Protein AF-A0CTB8-F1 (afdb_monomer)

Mean predicted aligned error: 6.46 Å

Sequence (266 aa):
MDNLFFNVVFAVEIKPKTFLPILSNKQENKDLCDPKNQRFFMIQLLKAQKKLQKSGKDIYQSTKVEIDSLISKYDPRKFYNGKVENLFDAIIDLAEIPENNFRLFNKQQKQVQSIEEFNIEEIASIISETLLLEDLIQQLKGFFHMLQQMNLTVEETQEAYEKLRQRNLTNKQLQEVVEGKCQDPEIQKLAFKLLTFSSFQALSDLSIIASFRREGSGKFVEVGNQKLFYQYSIVDCDLKPLNKIGDYLSTIDELIKLRNYYDSLK

Nearest PDB structures (foldseek):
  6fjk-assembly1_A  TM=7.026E-01  e=2.898E-11  Arabidopsis thaliana
  6fjk-assemb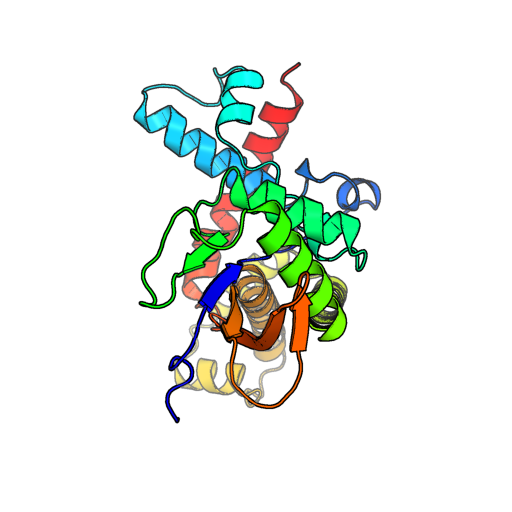ly2_B  TM=7.144E-01  e=9.198E-11  Arabidopsis thaliana
  6gfh-assembly1_A  TM=6.793E-01  e=2.596E-11  Arabidopsis thaliana
  4axc-assembly1_A  TM=6.717E-01  e=5.607E-11  Arabidopsis thaliana
  3uds-assembly3_B  TM=7.128E-01  e=1.093E-09  Arabidopsis thaliana

Radius of gyration: 20.87 Å; Cα contacts (8 Å, |Δi|>4): 359; chains: 1; bounding box: 50×45×58 Å

Organism: Paramecium tetraurelia (NCBI:txid5888)

Foldseek 3Di:
DDDPQPFFQKKKKAQLFDLAFAQAPDDDPVLSPDLLRHPQNLVQLVQLQVVQVVVVHGLLPDALVSSVVRGQPARSCLCLVLDLVSQLVNQVSCLVPVPPRMFMAGSVRDTDNDRPVDDSSLVSNQCSVVVSVVCVSVVLVVLSVVLVVVSQHLVLLVVLLVVLVVVVDDPVLVVCLVVVNRPDPSNVVSSVSLQSVQQSVLSRGKMKMKTWGQDDDDDWDDDPPGIIDMDIDIDSSDGDDSVCSVVVSVCVVVSVVSSVSSVVRD

InterPro domains:
  IPR009286 Inositol-pentakisphosphate 2-kinase [PF06090] (9-249)
  IPR009286 Inositol-pentakisphosphate 2-kinase [PTHR14456] (9-260)

Structure (mmCIF, N/CA/C/O backbone):
data_AF-A0CTB8-F1
#
_entry.id   AF-A0CTB8-F1
#
loop_
_atom_site.group_PDB
_atom_site.id
_atom_site.type_symbol
_atom_site.label_atom_id
_atom_site.label_alt_id
_atom_site.label_comp_id
_atom_site.label_asym_id
_atom_site.label_entity_id
_atom_site.label_seq_id
_atom_site.pdbx_PDB_ins_code
_atom_site.Cartn_x
_atom_site.Cartn_y
_atom_site.Cartn_z
_atom_site.occupancy
_atom_site.B_iso_or_equiv
_atom_site.auth_seq_id
_atom_site.auth_comp_id
_atom_site.auth_asym_id
_atom_site.auth_atom_id
_atom_site.pdbx_PDB_model_num
ATOM 1 N N . MET A 1 1 ? -27.253 -7.798 -8.086 1.00 38.84 1 MET A N 1
ATOM 2 C CA . MET A 1 1 ? -26.246 -7.272 -7.140 1.00 38.84 1 MET A CA 1
ATOM 3 C C . MET A 1 1 ? -27.022 -6.548 -6.065 1.00 38.84 1 MET A C 1
ATOM 5 O O . MET A 1 1 ? -27.306 -5.366 -6.202 1.00 38.84 1 MET A O 1
ATOM 9 N N . ASP A 1 2 ? -27.486 -7.309 -5.082 1.00 37.16 2 ASP A N 1
ATOM 10 C CA . ASP A 1 2 ? -28.400 -6.816 -4.062 1.00 37.16 2 ASP A CA 1
ATOM 11 C C . ASP A 1 2 ? -27.628 -5.999 -3.027 1.00 37.16 2 ASP A C 1
ATOM 13 O O . ASP A 1 2 ? -26.698 -6.500 -2.402 1.00 37.16 2 ASP A O 1
ATOM 17 N N . ASN A 1 3 ? -27.991 -4.720 -2.919 1.00 43.03 3 ASN A N 1
ATOM 18 C CA . ASN A 1 3 ? -27.948 -3.874 -1.726 1.00 43.03 3 ASN A CA 1
ATOM 19 C C . ASN A 1 3 ? -27.006 -4.327 -0.588 1.00 43.03 3 ASN A C 1
ATOM 21 O O . ASN A 1 3 ? -27.441 -4.609 0.526 1.00 43.03 3 ASN A O 1
ATOM 25 N N . LEU A 1 4 ? -25.695 -4.284 -0.845 1.00 49.38 4 LEU A N 1
ATOM 26 C CA . LEU A 1 4 ? -24.601 -4.534 0.111 1.00 49.38 4 LEU A CA 1
ATOM 27 C C . LEU A 1 4 ? -24.594 -3.598 1.340 1.00 49.38 4 LEU A C 1
ATOM 29 O O . LEU A 1 4 ? -23.739 -3.735 2.210 1.00 49.38 4 LEU A O 1
ATOM 33 N N . PHE A 1 5 ? -25.520 -2.637 1.408 1.00 52.09 5 PHE A N 1
ATOM 34 C CA . PHE A 1 5 ? -25.396 -1.446 2.246 1.00 52.09 5 PHE A CA 1
ATOM 35 C C . PHE A 1 5 ? -26.610 -1.113 3.119 1.00 52.09 5 PHE A C 1
ATOM 37 O O . PHE A 1 5 ? -26.579 -0.113 3.835 1.00 52.09 5 PHE A O 1
ATOM 44 N N . PHE A 1 6 ? -27.663 -1.933 3.120 1.00 52.25 6 PHE A N 1
ATOM 45 C CA . PHE A 1 6 ? -28.694 -1.801 4.153 1.00 52.25 6 PHE A CA 1
ATOM 46 C C . PHE A 1 6 ? -28.120 -2.306 5.489 1.00 52.25 6 PHE A C 1
ATOM 48 O O . PHE A 1 6 ? -27.523 -3.378 5.547 1.00 52.25 6 PHE A O 1
ATOM 55 N N . ASN A 1 7 ? -28.280 -1.515 6.554 1.00 71.56 7 ASN A N 1
ATOM 56 C CA . ASN A 1 7 ? -27.861 -1.813 7.936 1.00 71.56 7 ASN A CA 1
ATOM 57 C C . ASN A 1 7 ? -26.345 -1.799 8.234 1.00 71.56 7 ASN A C 1
ATOM 59 O O . ASN A 1 7 ? -25.916 -2.348 9.253 1.00 71.56 7 ASN A O 1
ATOM 63 N N . VAL A 1 8 ? -25.529 -1.136 7.406 1.00 80.25 8 VAL A N 1
ATOM 64 C CA . VAL A 1 8 ? -24.111 -0.881 7.726 1.00 80.25 8 VAL A CA 1
ATOM 65 C C . VAL A 1 8 ? -24.007 0.081 8.910 1.00 80.25 8 VAL A C 1
ATOM 67 O O . VAL A 1 8 ? -24.625 1.142 8.917 1.00 80.25 8 VAL A O 1
ATOM 70 N N . VAL A 1 9 ? -23.210 -0.293 9.906 1.00 89.75 9 VAL A N 1
ATOM 71 C CA . VAL A 1 9 ? -22.842 0.558 11.044 1.00 89.75 9 VAL A CA 1
ATOM 72 C C . VAL A 1 9 ? -21.731 1.504 10.614 1.00 89.75 9 VAL A C 1
ATOM 74 O O . VAL A 1 9 ? -21.874 2.726 10.679 1.00 89.75 9 VAL A O 1
ATOM 77 N N . PHE A 1 10 ? -20.656 0.920 10.089 1.00 94.50 10 PHE A N 1
ATOM 78 C CA . PHE A 1 10 ? -19.560 1.632 9.460 1.00 94.50 10 PHE A CA 1
ATOM 79 C C . PHE A 1 10 ? -18.887 0.755 8.403 1.00 94.50 10 PHE A C 1
ATOM 81 O O . PHE A 1 10 ? -18.997 -0.474 8.412 1.00 94.50 10 PHE A O 1
ATOM 88 N N . ALA A 1 11 ? -18.173 1.403 7.495 1.00 96.19 11 ALA A N 1
ATOM 89 C CA . ALA A 1 11 ? -17.268 0.745 6.570 1.00 96.19 11 ALA A CA 1
ATOM 90 C C . ALA A 1 11 ? -15.924 1.472 6.551 1.00 96.19 11 ALA A C 1
ATOM 92 O O . ALA A 1 11 ? -15.857 2.673 6.816 1.00 96.19 11 ALA A O 1
ATOM 93 N N . VAL A 1 12 ? -14.863 0.749 6.214 1.00 97.00 12 VAL A N 1
ATOM 94 C CA . VAL A 1 12 ? -13.533 1.317 6.000 1.00 97.00 12 VAL A CA 1
ATOM 95 C C . VAL A 1 12 ? -13.010 0.955 4.624 1.00 97.00 12 VAL A C 1
ATOM 97 O O . VAL A 1 12 ? -13.243 -0.146 4.132 1.00 97.00 12 VAL A O 1
ATOM 100 N N . GLU A 1 13 ? -12.283 1.882 4.014 1.00 97.69 13 GLU A N 1
ATOM 101 C CA . GLU A 1 13 ? -11.438 1.626 2.851 1.00 97.69 13 GLU A CA 1
ATOM 102 C C . GLU A 1 13 ? -9.979 1.776 3.282 1.00 97.69 13 GLU A C 1
ATOM 104 O O . GLU A 1 13 ? -9.590 2.821 3.808 1.00 97.69 13 GLU A O 1
ATOM 109 N N . ILE A 1 14 ? -9.177 0.742 3.042 1.00 97.69 14 ILE A N 1
ATOM 110 C CA . ILE A 1 14 ? -7.754 0.695 3.374 1.00 97.69 14 ILE A CA 1
ATOM 111 C C . ILE A 1 14 ? -6.963 0.457 2.092 1.00 97.69 14 ILE A C 1
ATOM 113 O O . ILE A 1 14 ? -7.202 -0.528 1.397 1.00 97.69 14 ILE A O 1
ATOM 117 N N . LYS A 1 15 ? -5.977 1.306 1.792 1.00 96.94 15 LYS A N 1
ATOM 118 C CA . LYS A 1 15 ? -4.967 1.034 0.758 1.00 96.94 15 LYS A CA 1
ATOM 119 C C . LYS A 1 15 ? -3.688 0.567 1.448 1.00 96.94 15 LYS A C 1
ATOM 121 O O . LYS A 1 15 ? -2.933 1.414 1.921 1.00 96.94 15 LYS A O 1
ATOM 126 N N . PRO A 1 16 ? -3.415 -0.747 1.498 1.00 95.31 16 PRO A N 1
ATOM 127 C CA . PRO A 1 16 ? -2.325 -1.293 2.309 1.00 95.31 16 PRO A CA 1
ATOM 128 C C . PRO A 1 16 ? -0.933 -1.044 1.711 1.00 95.31 16 PRO A C 1
ATOM 130 O O . PRO A 1 16 ? 0.083 -1.180 2.386 1.00 95.31 16 PRO A O 1
ATOM 133 N N . LYS A 1 17 ? -0.872 -0.661 0.429 1.00 94.62 17 LYS A N 1
ATOM 134 C CA . LYS A 1 17 ? 0.371 -0.402 -0.311 1.00 94.62 17 LYS A CA 1
ATOM 135 C C . LYS A 1 17 ? 1.310 -1.613 -0.320 1.00 94.62 17 LYS A C 1
ATOM 137 O O . LYS A 1 17 ? 0.960 -2.709 0.111 1.00 94.62 17 LYS A O 1
ATOM 142 N N . THR A 1 18 ? 2.474 -1.449 -0.939 1.00 90.69 18 THR A N 1
ATOM 143 C CA . THR A 1 18 ? 3.492 -2.501 -1.024 1.00 90.69 18 THR A CA 1
ATOM 144 C C . THR A 1 18 ? 4.513 -2.340 0.093 1.00 90.69 18 THR A C 1
ATOM 146 O O . THR A 1 18 ? 4.944 -1.224 0.383 1.00 90.69 18 THR A O 1
ATOM 149 N N . PHE A 1 19 ? 4.911 -3.461 0.691 1.00 87.94 19 PHE A N 1
ATOM 150 C CA . PHE A 1 19 ? 6.026 -3.540 1.637 1.00 87.94 19 PHE A CA 1
ATOM 151 C C . PHE A 1 19 ? 7.368 -3.804 0.945 1.00 87.94 19 PHE A C 1
ATOM 153 O O . PHE A 1 19 ? 8.408 -3.821 1.602 1.00 87.94 19 PHE A O 1
ATOM 160 N N . LEU A 1 20 ? 7.349 -4.052 -0.368 1.00 84.12 20 LEU A N 1
ATOM 161 C CA . LEU A 1 20 ? 8.557 -4.312 -1.134 1.00 84.12 20 LEU A CA 1
ATOM 162 C C . LEU A 1 20 ? 9.301 -2.997 -1.418 1.00 84.12 20 LEU A C 1
ATOM 164 O O . LEU A 1 20 ? 8.663 -1.946 -1.584 1.00 84.12 20 LEU A O 1
ATOM 168 N N . PRO A 1 21 ? 10.644 -3.025 -1.478 1.00 77.94 21 PRO A N 1
ATOM 169 C CA . PRO A 1 21 ? 11.410 -1.833 -1.806 1.00 77.94 21 PRO A CA 1
ATOM 170 C C . PRO A 1 21 ? 11.156 -1.424 -3.258 1.00 77.94 21 PRO A C 1
ATOM 172 O O . PRO A 1 21 ? 10.529 -2.149 -4.039 1.00 77.94 21 PRO A O 1
ATOM 175 N N . ILE A 1 22 ? 11.669 -0.256 -3.646 1.00 72.69 22 ILE A N 1
ATOM 176 C CA . ILE A 1 22 ? 11.740 0.087 -5.068 1.00 72.69 22 ILE A CA 1
ATOM 177 C C . ILE A 1 22 ? 12.502 -1.029 -5.795 1.00 72.69 22 ILE A C 1
ATOM 179 O O . ILE A 1 22 ? 13.520 -1.513 -5.303 1.00 72.69 22 ILE A O 1
ATOM 183 N N . LEU A 1 23 ? 11.990 -1.434 -6.958 1.00 64.62 23 LEU A N 1
ATOM 184 C CA . LEU A 1 23 ? 12.561 -2.451 -7.843 1.00 64.62 23 LEU A CA 1
ATOM 185 C C . LEU A 1 23 ? 13.901 -1.977 -8.466 1.00 64.62 23 LEU A C 1
ATOM 187 O O . LEU A 1 23 ? 14.060 -2.003 -9.676 1.00 64.62 23 LEU A O 1
ATOM 191 N N . SER A 1 24 ? 14.856 -1.465 -7.690 1.00 54.78 24 SER A N 1
ATOM 192 C CA . SER A 1 24 ? 16.168 -1.032 -8.183 1.00 54.78 24 SER A CA 1
ATOM 193 C C . SER A 1 24 ? 17.180 -2.179 -8.173 1.00 54.78 24 SER A C 1
ATOM 195 O O . SER A 1 24 ? 17.077 -3.110 -7.371 1.00 54.78 24 SER A O 1
ATOM 197 N N . ASN A 1 25 ? 18.164 -2.094 -9.071 1.00 48.53 25 ASN A N 1
ATOM 198 C CA . ASN A 1 25 ? 19.208 -3.094 -9.282 1.00 48.53 25 ASN A CA 1
ATOM 199 C C . ASN A 1 25 ? 19.845 -3.648 -7.990 1.00 48.53 25 ASN A C 1
ATOM 201 O O . ASN A 1 25 ? 20.329 -2.892 -7.153 1.00 48.53 25 ASN A O 1
ATOM 205 N N . LYS A 1 26 ? 19.897 -4.989 -7.907 1.00 51.72 26 LYS A N 1
ATOM 206 C CA . LYS A 1 26 ? 20.611 -5.817 -6.912 1.00 51.72 26 LYS A CA 1
ATOM 207 C C . LYS A 1 26 ? 20.436 -5.354 -5.458 1.00 51.72 26 LYS A C 1
ATOM 209 O O . LYS A 1 26 ? 21.345 -4.790 -4.862 1.00 51.72 26 LYS A O 1
ATOM 214 N N . GLN A 1 27 ? 19.281 -5.667 -4.879 1.00 53.00 27 GLN A N 1
ATOM 215 C CA . GLN A 1 27 ? 19.027 -5.471 -3.451 1.00 53.00 27 GLN A CA 1
ATOM 216 C C . GLN A 1 27 ? 19.926 -6.378 -2.600 1.00 53.00 27 GLN A C 1
ATOM 218 O O . GLN A 1 27 ? 19.892 -7.604 -2.723 1.00 53.00 27 GLN A O 1
ATOM 223 N N . GLU A 1 28 ? 20.701 -5.775 -1.703 1.00 50.56 28 GLU A N 1
ATOM 224 C CA . GLU A 1 28 ? 21.313 -6.493 -0.590 1.00 50.56 28 GLU A CA 1
ATOM 225 C C . GLU A 1 28 ? 20.251 -6.744 0.494 1.00 50.56 28 GLU A C 1
ATOM 227 O O . GLU A 1 28 ? 19.367 -5.919 0.722 1.00 50.56 28 GLU A O 1
ATOM 232 N N . ASN A 1 29 ? 20.342 -7.863 1.222 1.00 51.03 29 ASN A N 1
ATOM 233 C CA . ASN A 1 29 ? 19.376 -8.230 2.274 1.00 51.03 29 ASN A CA 1
ATOM 234 C C . ASN A 1 29 ? 19.165 -7.144 3.351 1.00 51.03 29 ASN A C 1
ATOM 236 O O . ASN A 1 29 ? 18.136 -7.144 4.024 1.00 51.03 29 ASN A O 1
ATOM 240 N N . LYS A 1 30 ? 20.120 -6.219 3.526 1.00 55.62 30 LYS A N 1
ATOM 241 C CA . LYS A 1 30 ? 19.991 -5.089 4.456 1.00 55.62 30 LYS A CA 1
ATOM 242 C C . LYS A 1 30 ? 18.919 -4.085 4.028 1.00 55.62 30 LYS A C 1
ATOM 244 O O . LYS A 1 30 ? 18.261 -3.524 4.900 1.00 55.62 30 LYS A O 1
ATOM 249 N N . ASP A 1 31 ? 18.690 -3.910 2.728 1.00 59.44 31 ASP A N 1
ATOM 250 C CA . ASP A 1 31 ? 17.756 -2.899 2.226 1.00 59.44 31 ASP A CA 1
ATOM 251 C C . ASP A 1 31 ? 16.287 -3.269 2.462 1.00 59.44 31 ASP A C 1
ATOM 253 O O . ASP A 1 31 ? 15.440 -2.384 2.564 1.00 59.44 31 ASP A O 1
ATOM 257 N N . LEU A 1 32 ? 15.983 -4.563 2.619 1.00 62.50 32 LEU A N 1
ATOM 258 C CA . LEU A 1 32 ? 14.629 -5.081 2.859 1.00 62.50 32 LEU A CA 1
ATOM 259 C C . LEU A 1 32 ? 14.097 -4.756 4.267 1.00 62.50 32 LEU A C 1
ATOM 261 O O . LEU A 1 32 ? 12.884 -4.708 4.488 1.00 62.50 32 LEU A O 1
ATOM 265 N N . CYS A 1 33 ? 14.996 -4.544 5.230 1.00 69.12 33 CYS A N 1
ATOM 266 C CA . CYS A 1 33 ? 14.650 -4.401 6.643 1.00 69.12 33 CYS A CA 1
ATOM 267 C C . CYS A 1 33 ? 14.516 -2.945 7.109 1.00 69.12 33 CYS A C 1
ATOM 269 O O . CYS A 1 33 ? 14.079 -2.722 8.240 1.00 69.12 33 CYS A O 1
ATOM 271 N N . ASP A 1 34 ? 14.815 -1.954 6.268 1.00 81.56 34 ASP A N 1
ATOM 272 C CA . ASP A 1 34 ? 14.636 -0.538 6.605 1.00 81.56 34 ASP A CA 1
ATOM 273 C C . ASP A 1 34 ? 13.322 -0.001 6.000 1.00 81.56 34 ASP A C 1
ATOM 275 O O . ASP A 1 34 ? 13.150 -0.051 4.777 1.00 81.56 34 ASP A O 1
ATOM 279 N N . PRO A 1 35 ? 12.371 0.518 6.807 1.00 83.69 35 PRO A N 1
ATOM 280 C CA . PRO A 1 35 ? 11.138 1.089 6.267 1.00 83.69 35 PRO A CA 1
ATOM 281 C C . PRO A 1 35 ? 11.381 2.273 5.324 1.00 83.69 35 PRO A C 1
ATOM 283 O O . PRO A 1 35 ? 10.569 2.512 4.431 1.00 83.69 35 PRO A O 1
ATOM 286 N N . LYS A 1 36 ? 12.512 2.974 5.445 1.00 86.25 36 LYS A N 1
ATOM 287 C CA . LYS A 1 36 ? 12.848 4.112 4.583 1.00 86.25 36 LYS A CA 1
ATOM 288 C C . LYS A 1 36 ? 13.200 3.721 3.153 1.00 86.25 36 LYS A C 1
ATOM 290 O O . LYS A 1 36 ? 13.088 4.542 2.245 1.00 86.25 36 LYS A O 1
ATOM 295 N N . ASN A 1 37 ? 13.589 2.466 2.942 1.00 83.81 37 ASN A N 1
ATOM 296 C CA . ASN A 1 37 ? 13.833 1.909 1.613 1.00 83.81 37 ASN A CA 1
ATOM 297 C C . ASN A 1 37 ? 12.548 1.451 0.918 1.00 83.81 37 ASN A C 1
ATOM 299 O O . ASN A 1 37 ? 12.564 1.081 -0.260 1.00 83.81 37 ASN A O 1
ATOM 303 N N . GLN A 1 38 ? 11.415 1.475 1.620 1.00 87.31 38 GLN A N 1
ATOM 304 C CA . GLN A 1 38 ? 10.145 1.159 1.000 1.00 87.31 38 GLN A CA 1
ATOM 305 C C . GLN A 1 38 ? 9.674 2.288 0.109 1.00 87.31 38 GLN A C 1
ATOM 307 O O . GLN A 1 38 ? 9.722 3.474 0.445 1.00 87.31 38 GLN A O 1
ATOM 312 N N . ARG A 1 39 ? 9.058 1.882 -0.997 1.00 87.75 39 ARG A N 1
ATOM 313 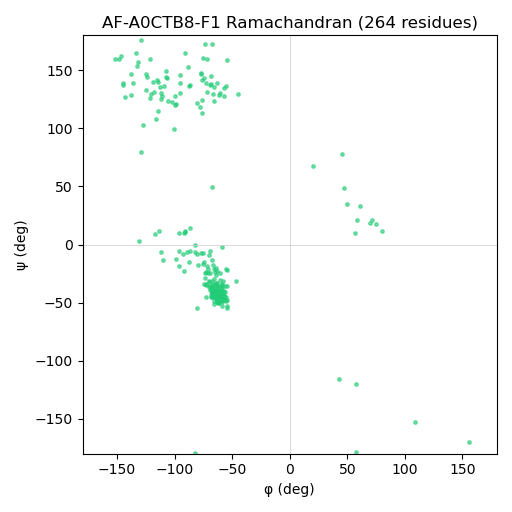C CA . ARG A 1 39 ? 8.431 2.813 -1.923 1.00 87.75 39 ARG A CA 1
ATOM 314 C C . ARG A 1 39 ? 7.384 3.697 -1.244 1.00 87.75 39 ARG A C 1
ATOM 316 O O . ARG A 1 39 ? 7.269 4.863 -1.610 1.00 87.75 39 ARG A O 1
ATOM 323 N N . PHE A 1 40 ? 6.631 3.172 -0.272 1.00 92.19 40 PHE A N 1
ATOM 324 C CA . PHE A 1 40 ? 5.631 3.961 0.449 1.00 92.19 40 PHE A CA 1
ATOM 325 C C . PHE A 1 40 ? 6.257 5.176 1.141 1.00 92.19 40 PHE A C 1
ATOM 327 O O . PHE A 1 40 ? 5.829 6.300 0.882 1.00 92.19 40 PHE A O 1
ATOM 334 N N . PHE A 1 41 ? 7.301 4.960 1.945 1.00 92.94 41 PHE A N 1
ATOM 335 C CA . PHE A 1 41 ? 8.000 6.026 2.661 1.00 92.94 41 PHE A CA 1
ATOM 336 C C . PHE A 1 41 ? 8.578 7.073 1.704 1.00 92.94 41 PHE A C 1
ATOM 338 O O . PHE A 1 41 ? 8.361 8.271 1.866 1.00 92.94 41 PHE A O 1
ATOM 345 N N . MET A 1 42 ? 9.244 6.631 0.639 1.00 92.44 42 MET A N 1
ATOM 346 C CA . MET A 1 42 ? 9.839 7.554 -0.330 1.00 92.44 42 MET A CA 1
ATOM 347 C C . MET A 1 42 ? 8.763 8.397 -1.042 1.00 92.44 42 MET A C 1
ATOM 349 O O . MET A 1 42 ? 8.951 9.589 -1.282 1.00 92.44 42 MET A O 1
ATOM 353 N N . ILE A 1 43 ? 7.592 7.816 -1.330 1.00 92.31 43 ILE A N 1
ATOM 354 C CA . ILE A 1 43 ? 6.441 8.555 -1.874 1.00 92.31 43 ILE A CA 1
ATOM 355 C C . ILE A 1 43 ? 5.880 9.554 -0.852 1.00 92.31 43 ILE A C 1
ATOM 357 O O . ILE A 1 43 ? 5.424 10.628 -1.251 1.00 92.31 43 ILE A O 1
ATOM 361 N N . GLN A 1 44 ? 5.920 9.246 0.448 1.00 94.19 44 GLN A N 1
ATOM 362 C CA . GLN A 1 44 ? 5.557 10.205 1.494 1.00 94.19 44 GLN A CA 1
ATOM 363 C C . GLN A 1 44 ? 6.502 11.416 1.491 1.00 94.19 44 GLN A C 1
ATOM 365 O O . GLN A 1 44 ? 6.017 12.545 1.531 1.00 94.19 44 GLN A O 1
ATOM 370 N N . LEU A 1 45 ? 7.815 11.220 1.307 1.00 95.38 45 LEU A N 1
ATOM 371 C CA . LEU A 1 45 ? 8.762 12.334 1.137 1.00 95.38 45 LEU A CA 1
ATOM 372 C C . LEU A 1 45 ? 8.421 13.203 -0.082 1.00 95.38 45 LEU A C 1
ATOM 374 O O . LEU A 1 45 ? 8.395 14.428 0.017 1.00 95.38 45 LEU A O 1
ATOM 378 N N . LEU A 1 46 ? 8.077 12.587 -1.218 1.00 94.56 46 LEU A N 1
ATOM 379 C CA . LEU A 1 46 ? 7.648 13.322 -2.415 1.00 94.56 46 LEU A CA 1
ATOM 380 C C . LEU A 1 46 ? 6.355 14.123 -2.170 1.00 94.56 46 LEU A C 1
ATOM 382 O O . LEU A 1 46 ? 6.194 15.242 -2.663 1.00 94.56 46 LEU A O 1
ATOM 386 N N . LYS A 1 47 ? 5.409 13.577 -1.396 1.00 93.94 47 LYS A N 1
ATOM 387 C CA . LYS A 1 47 ? 4.198 14.303 -0.981 1.00 93.94 47 LYS A CA 1
ATOM 388 C C . LYS A 1 47 ? 4.529 15.456 -0.032 1.00 93.94 47 LYS A C 1
ATOM 390 O O . LYS A 1 47 ? 3.962 16.535 -0.200 1.00 93.94 47 LYS A O 1
ATOM 395 N N . ALA A 1 48 ? 5.443 15.259 0.916 1.00 94.62 48 ALA A N 1
ATOM 396 C CA . ALA A 1 48 ? 5.914 16.306 1.818 1.00 94.62 48 ALA A CA 1
ATOM 397 C C . ALA A 1 48 ? 6.592 17.447 1.046 1.00 94.62 48 ALA A C 1
ATOM 399 O O . ALA A 1 48 ? 6.238 18.603 1.261 1.00 94.62 48 ALA A O 1
ATOM 400 N N . GLN A 1 49 ? 7.450 17.138 0.064 1.00 96.00 49 GLN A N 1
ATOM 401 C CA . GLN A 1 49 ? 8.055 18.132 -0.835 1.00 96.00 49 GLN A CA 1
ATOM 402 C C . GLN A 1 49 ? 6.977 18.987 -1.515 1.00 96.00 49 GLN A C 1
ATOM 404 O O . GLN A 1 49 ? 7.038 20.213 -1.469 1.00 96.00 49 GLN A O 1
ATOM 409 N N . LYS A 1 50 ? 5.930 18.361 -2.068 1.00 94.25 50 LYS A N 1
ATOM 410 C CA . LYS A 1 50 ? 4.805 19.084 -2.688 1.00 94.25 50 LYS A CA 1
ATOM 411 C C . LYS A 1 50 ? 4.020 19.946 -1.693 1.00 94.25 50 LYS A C 1
ATOM 413 O O . LYS A 1 50 ? 3.534 21.009 -2.074 1.00 94.25 50 LYS A O 1
ATOM 418 N N . LYS A 1 51 ? 3.850 19.501 -0.441 1.00 94.19 51 LYS A N 1
ATOM 419 C CA . LYS A 1 51 ? 3.192 20.290 0.620 1.00 94.19 51 LYS A CA 1
ATOM 420 C C . LYS A 1 51 ? 4.046 21.513 0.992 1.00 94.19 51 LYS A C 1
ATOM 422 O O . LYS A 1 51 ? 3.516 22.618 1.022 1.00 94.19 51 LYS A O 1
ATOM 427 N N . LEU A 1 52 ? 5.356 21.336 1.169 1.00 94.75 52 LEU A N 1
ATOM 428 C CA . LEU A 1 52 ? 6.309 22.405 1.499 1.00 94.75 52 LEU A CA 1
ATOM 429 C C . LEU A 1 52 ? 6.439 23.446 0.378 1.00 94.75 52 LEU A C 1
ATOM 431 O O . LEU A 1 52 ? 6.415 24.649 0.646 1.00 94.75 52 LEU A O 1
ATOM 435 N N . GLN A 1 53 ? 6.472 23.004 -0.881 1.00 94.56 53 GLN A N 1
ATOM 436 C CA . GLN A 1 53 ? 6.517 23.900 -2.040 1.00 94.56 53 GLN A CA 1
ATOM 437 C C . GLN A 1 53 ? 5.302 24.832 -2.097 1.00 94.56 53 GLN A C 1
ATOM 439 O O . GLN A 1 53 ? 5.447 26.008 -2.423 1.00 94.56 53 GLN A O 1
ATOM 444 N N . LYS A 1 54 ? 4.107 24.353 -1.718 1.00 94.38 54 LYS A N 1
ATOM 445 C CA . LYS A 1 54 ? 2.902 25.202 -1.625 1.00 94.38 54 LYS A CA 1
ATOM 446 C C . LYS A 1 54 ? 3.025 26.294 -0.561 1.00 94.38 54 LYS A C 1
ATOM 448 O O . LYS A 1 54 ? 2.395 27.335 -0.701 1.00 94.38 54 LYS A O 1
ATOM 453 N N . SER A 1 55 ? 3.839 26.071 0.469 1.00 91.81 55 SER A N 1
ATOM 454 C CA . SER A 1 55 ? 4.204 27.076 1.475 1.00 91.81 55 SER A CA 1
ATOM 455 C C . SER A 1 55 ? 5.474 27.868 1.126 1.00 91.81 55 SER A C 1
ATOM 457 O O . SER A 1 55 ? 5.990 28.587 1.974 1.00 91.81 55 SER A O 1
ATOM 459 N N . GLY A 1 56 ? 5.997 27.746 -0.101 1.00 93.44 56 GLY A N 1
ATOM 460 C CA . GLY A 1 56 ? 7.192 28.467 -0.553 1.00 93.44 56 GLY A CA 1
ATOM 461 C C . GLY A 1 56 ? 8.514 27.932 0.004 1.00 93.44 56 GLY A C 1
ATOM 462 O O . GLY A 1 56 ? 9.514 28.644 -0.032 1.00 93.44 56 GLY A O 1
ATOM 463 N N . LYS A 1 57 ? 8.533 26.699 0.523 1.00 93.75 57 LYS A N 1
ATOM 464 C CA . LYS A 1 57 ? 9.709 26.079 1.141 1.00 93.75 57 LYS A CA 1
ATOM 465 C C . LYS A 1 57 ? 10.203 24.883 0.330 1.00 93.75 57 LYS A C 1
ATOM 467 O O . LYS A 1 57 ? 9.408 24.088 -0.168 1.00 93.75 57 LYS A O 1
ATOM 472 N N . ASP A 1 58 ? 11.521 24.749 0.219 1.00 94.00 58 ASP A N 1
ATOM 473 C CA . ASP A 1 58 ? 12.163 23.576 -0.375 1.00 94.00 58 ASP A CA 1
ATOM 474 C C . ASP A 1 58 ? 12.388 22.493 0.692 1.00 94.00 58 ASP A C 1
ATOM 476 O O . ASP A 1 58 ? 12.849 22.775 1.805 1.00 94.00 58 ASP A O 1
ATOM 480 N N . ILE A 1 59 ? 12.092 21.236 0.351 1.00 95.38 59 ILE A N 1
ATOM 481 C CA . ILE A 1 59 ? 12.366 20.100 1.231 1.00 95.38 59 ILE A CA 1
ATOM 482 C C . ILE A 1 59 ? 13.856 19.992 1.542 1.00 95.38 59 ILE A C 1
ATOM 484 O O . ILE A 1 59 ? 14.189 19.711 2.685 1.00 95.38 59 ILE A O 1
ATOM 488 N N . TYR A 1 60 ? 14.739 20.327 0.592 1.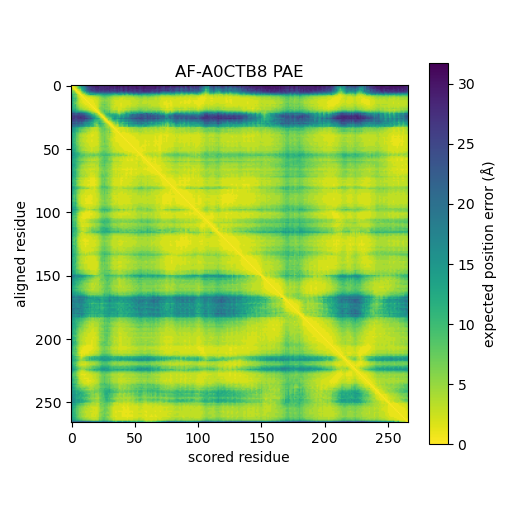00 95.75 60 TYR A N 1
ATOM 489 C CA . TYR A 1 60 ? 16.195 20.277 0.776 1.00 95.75 60 TYR A CA 1
ATOM 490 C C . TYR A 1 60 ? 16.742 21.332 1.754 1.00 95.75 60 TYR A C 1
ATOM 492 O O . TYR A 1 60 ? 17.922 21.316 2.107 1.00 95.75 60 TYR A O 1
ATOM 500 N N . GLN A 1 61 ? 15.881 22.234 2.221 1.00 94.38 61 GLN A N 1
ATOM 501 C CA . GLN A 1 61 ? 16.172 23.251 3.233 1.00 94.38 61 GLN A CA 1
ATOM 502 C C . GLN A 1 61 ? 15.324 23.058 4.501 1.00 94.38 61 GLN A C 1
ATOM 504 O O . GLN A 1 61 ? 15.282 23.934 5.366 1.00 94.38 61 GLN A O 1
ATOM 509 N N . SER A 1 62 ? 14.601 21.942 4.601 1.00 95.06 62 SER A N 1
ATOM 510 C CA . SER A 1 62 ? 13.694 21.653 5.708 1.00 95.06 62 SER A CA 1
ATOM 511 C C . SER A 1 62 ? 14.377 20.803 6.771 1.00 95.06 62 SER A C 1
ATOM 513 O O . SER A 1 62 ? 15.211 19.950 6.484 1.00 95.06 62 SER A O 1
ATOM 515 N N . THR A 1 63 ? 14.019 21.030 8.029 1.00 94.75 63 THR A N 1
ATOM 516 C CA . THR A 1 63 ? 14.487 20.187 9.130 1.00 94.75 63 THR A CA 1
ATOM 517 C C . THR A 1 63 ? 13.744 18.854 9.136 1.00 94.75 63 THR A C 1
ATOM 519 O O . THR A 1 63 ? 12.638 18.730 8.605 1.00 94.75 63 THR A O 1
ATOM 522 N N . LYS A 1 64 ? 14.326 17.852 9.797 1.00 94.75 64 LYS A N 1
ATOM 523 C CA . LYS A 1 64 ? 13.706 16.532 9.943 1.00 94.75 64 LYS A CA 1
ATOM 524 C C . LYS A 1 64 ? 12.339 16.601 10.618 1.00 94.75 64 LYS A C 1
ATOM 526 O O . LYS A 1 64 ? 11.390 16.021 10.116 1.00 94.75 64 LYS A O 1
ATOM 531 N N . VAL A 1 65 ? 12.227 17.404 11.678 1.00 94.50 65 VAL A N 1
ATOM 532 C CA . VAL A 1 65 ? 10.975 17.638 12.418 1.00 94.50 65 VAL A CA 1
ATOM 533 C C . VAL A 1 65 ? 9.873 18.182 11.505 1.00 94.50 65 VAL A C 1
ATOM 535 O O . VAL A 1 65 ? 8.726 17.748 11.586 1.00 94.50 65 VAL A O 1
ATOM 538 N N . GLU A 1 66 ? 10.213 19.107 10.607 1.00 93.94 66 GLU A N 1
ATOM 539 C CA . GLU A 1 66 ? 9.248 19.659 9.652 1.00 93.94 66 GLU A CA 1
ATOM 540 C C . GLU A 1 66 ? 8.776 18.604 8.651 1.00 93.94 66 GLU A C 1
ATOM 542 O O . GLU A 1 66 ? 7.584 18.530 8.364 1.00 93.94 66 GLU A O 1
ATOM 547 N N . ILE A 1 67 ? 9.681 17.760 8.152 1.00 94.69 67 ILE A N 1
ATOM 548 C CA . ILE A 1 67 ? 9.327 16.679 7.225 1.00 94.69 67 ILE A CA 1
ATOM 549 C C . ILE A 1 67 ? 8.487 15.611 7.934 1.00 94.69 67 ILE A C 1
ATOM 551 O O . ILE A 1 67 ? 7.451 15.210 7.403 1.00 94.69 67 ILE A O 1
ATOM 555 N N . ASP A 1 68 ? 8.889 15.200 9.137 1.00 93.31 68 ASP A N 1
ATOM 556 C CA . ASP A 1 68 ? 8.216 14.178 9.946 1.00 93.31 68 ASP A CA 1
ATOM 557 C C . ASP A 1 68 ? 6.764 14.560 10.253 1.00 93.31 68 ASP A C 1
ATOM 559 O O . ASP A 1 68 ? 5.884 13.704 10.247 1.00 93.31 68 ASP A O 1
ATOM 563 N N . SER A 1 69 ? 6.479 15.854 10.431 1.00 92.19 69 SER A N 1
ATOM 564 C CA . SER A 1 69 ? 5.111 16.350 10.637 1.00 92.19 69 SER A CA 1
ATOM 565 C C . SER A 1 69 ? 4.188 16.209 9.413 1.00 92.19 69 SER A C 1
ATOM 567 O O . SER A 1 69 ? 2.974 16.371 9.528 1.00 92.19 69 SER A O 1
ATOM 569 N N . LEU A 1 70 ? 4.744 15.930 8.227 1.00 92.44 70 LEU A N 1
ATOM 570 C CA . LEU A 1 70 ? 4.015 15.899 6.953 1.00 92.44 70 LEU A CA 1
ATOM 571 C C . LEU A 1 70 ? 3.848 14.500 6.354 1.00 92.44 70 LEU A C 1
ATOM 573 O O . LEU A 1 70 ? 3.063 14.356 5.402 1.00 92.44 70 LEU A O 1
ATOM 577 N N . ILE A 1 71 ? 4.590 13.513 6.861 1.00 93.12 71 ILE A N 1
ATOM 578 C CA . ILE A 1 71 ? 4.622 12.138 6.356 1.00 93.12 71 ILE A CA 1
ATOM 579 C C . ILE A 1 71 ? 3.882 11.190 7.297 1.00 93.12 71 ILE A C 1
ATOM 581 O O . ILE A 1 71 ? 3.941 11.328 8.513 1.00 93.12 71 ILE A O 1
ATOM 585 N N . SER A 1 72 ? 3.193 10.198 6.732 1.00 92.75 72 SER A N 1
ATOM 586 C CA . SER A 1 72 ? 2.573 9.136 7.531 1.00 92.75 72 SER A CA 1
ATOM 587 C C . SER A 1 72 ? 3.631 8.240 8.188 1.00 92.75 72 SER A C 1
ATOM 589 O O . SER A 1 72 ? 4.595 7.841 7.531 1.00 92.75 72 SER A O 1
ATOM 591 N N . LYS A 1 73 ? 3.409 7.872 9.459 1.00 92.06 73 LYS A N 1
ATOM 592 C CA . LYS A 1 73 ? 4.205 6.865 10.188 1.00 92.06 73 LYS A CA 1
ATOM 593 C C . LYS A 1 73 ? 3.888 5.426 9.765 1.00 92.06 73 LYS A C 1
ATOM 595 O O . LYS A 1 73 ? 4.583 4.503 10.186 1.00 92.06 73 LYS A O 1
ATOM 600 N N . TYR A 1 74 ? 2.856 5.241 8.938 1.00 95.38 74 TYR A N 1
ATOM 601 C CA . TYR A 1 74 ? 2.416 3.934 8.475 1.00 95.38 74 TYR A CA 1
ATOM 602 C C . TYR A 1 74 ? 3.546 3.175 7.779 1.00 95.38 74 TYR A C 1
ATOM 604 O O . TYR A 1 74 ? 4.167 3.661 6.833 1.00 95.38 74 TYR A O 1
ATOM 612 N N . ASP A 1 75 ? 3.761 1.944 8.231 1.00 93.25 75 ASP A N 1
ATOM 613 C CA . ASP A 1 75 ? 4.695 0.999 7.638 1.00 93.25 75 ASP A CA 1
ATOM 614 C C . ASP A 1 75 ? 3.920 -0.215 7.098 1.00 93.25 75 ASP A C 1
ATOM 616 O O . ASP A 1 75 ? 3.472 -1.055 7.889 1.00 93.25 75 ASP A O 1
ATOM 620 N N . PRO A 1 76 ? 3.794 -0.362 5.765 1.00 94.38 76 PRO A N 1
ATOM 621 C CA . PRO A 1 76 ? 3.181 -1.527 5.133 1.00 94.38 76 PRO A CA 1
ATOM 622 C C . PRO A 1 76 ? 3.669 -2.876 5.680 1.00 94.38 76 PRO A C 1
ATOM 624 O O . PRO A 1 76 ? 2.891 -3.823 5.759 1.00 94.38 76 PRO A O 1
ATOM 627 N N . ARG A 1 77 ? 4.924 -3.011 6.131 1.00 92.44 77 ARG A N 1
ATOM 628 C CA . ARG A 1 77 ? 5.411 -4.283 6.701 1.00 92.44 77 ARG A CA 1
ATOM 629 C C . ARG A 1 77 ? 4.672 -4.689 7.965 1.00 92.44 77 ARG A C 1
ATOM 631 O O . ARG A 1 77 ? 4.524 -5.889 8.185 1.00 92.44 77 ARG A O 1
ATOM 638 N N . LYS A 1 78 ? 4.230 -3.728 8.786 1.00 94.25 78 LYS A N 1
ATOM 639 C CA . LYS A 1 78 ? 3.407 -4.011 9.969 1.00 94.25 78 LYS A CA 1
ATOM 640 C C . LYS A 1 78 ? 2.075 -4.628 9.538 1.00 94.25 78 LYS A C 1
ATOM 642 O O . LYS A 1 78 ? 1.691 -5.671 10.061 1.00 94.25 78 LYS A O 1
ATOM 647 N N . PHE A 1 79 ? 1.460 -4.066 8.496 1.00 95.44 79 PHE A N 1
ATOM 648 C CA . PHE A 1 79 ? 0.207 -4.554 7.917 1.00 95.44 79 PHE A CA 1
ATOM 649 C C . PHE A 1 79 ? 0.318 -6.002 7.407 1.00 95.44 79 PHE A C 1
ATOM 651 O O . PHE A 1 79 ? -0.542 -6.829 7.693 1.00 95.44 79 PHE A O 1
ATOM 658 N N . TYR A 1 80 ? 1.411 -6.347 6.714 1.00 94.06 80 TYR A N 1
ATOM 659 C CA . TYR A 1 80 ? 1.646 -7.703 6.185 1.00 94.06 80 TYR A CA 1
ATOM 660 C C . TYR A 1 80 ? 2.407 -8.642 7.141 1.00 94.06 80 TYR A C 1
ATOM 662 O O . TYR A 1 80 ? 2.871 -9.716 6.735 1.00 94.06 80 TYR A O 1
ATOM 670 N N . ASN A 1 81 ? 2.584 -8.269 8.412 1.00 90.81 81 ASN A N 1
ATOM 671 C CA . ASN A 1 81 ? 3.360 -9.080 9.354 1.00 90.81 81 ASN A CA 1
ATOM 672 C C . ASN A 1 81 ? 2.612 -10.345 9.809 1.00 90.81 81 ASN A C 1
ATOM 674 O O . ASN A 1 81 ? 3.257 -11.326 10.168 1.00 90.81 81 ASN A O 1
ATOM 678 N N . GLY A 1 82 ? 1.276 -10.339 9.757 1.00 88.75 82 GLY A N 1
ATOM 679 C CA . GLY A 1 82 ? 0.439 -11.459 10.205 1.00 88.75 82 GLY A CA 1
ATOM 680 C C . GLY A 1 82 ? 0.222 -11.515 11.722 1.00 88.75 82 GLY A C 1
ATOM 681 O O . GLY A 1 82 ? -0.261 -12.523 12.226 1.00 88.75 82 GLY A O 1
ATOM 682 N N . LYS A 1 83 ? 0.581 -10.453 12.455 1.00 93.81 83 LYS A N 1
ATOM 683 C CA . LYS A 1 83 ? 0.317 -10.305 13.894 1.00 93.81 83 LYS A CA 1
ATOM 684 C C . LYS A 1 83 ? -0.753 -9.249 14.125 1.00 93.81 83 LYS A C 1
ATOM 686 O O . LYS A 1 83 ? -0.681 -8.185 13.510 1.00 93.81 83 LYS A O 1
ATOM 691 N N . VAL A 1 84 ? -1.695 -9.537 15.023 1.00 94.56 84 VAL A N 1
ATOM 692 C CA . VAL A 1 84 ? -2.820 -8.644 15.341 1.00 94.56 84 VAL A CA 1
ATOM 693 C C . VAL A 1 84 ? -2.308 -7.296 15.845 1.00 94.56 84 VAL A C 1
ATOM 695 O O . VAL A 1 84 ? -2.781 -6.273 15.366 1.00 94.56 84 VAL A O 1
ATOM 698 N N . GLU A 1 85 ? -1.301 -7.273 16.728 1.00 96.38 85 GLU A N 1
ATOM 699 C CA . GLU A 1 85 ? -0.791 -6.019 17.304 1.00 96.38 85 GLU A CA 1
ATOM 700 C C . GLU A 1 85 ? -0.135 -5.130 16.239 1.00 96.38 85 GLU A C 1
ATOM 702 O O . GLU A 1 85 ? -0.362 -3.926 16.187 1.00 96.38 85 GLU A O 1
ATOM 707 N N . ASN A 1 86 ? 0.623 -5.733 15.319 1.00 95.94 86 ASN A N 1
ATOM 708 C CA . ASN A 1 86 ? 1.247 -4.991 14.224 1.00 95.94 86 ASN A CA 1
ATOM 709 C C . ASN A 1 86 ? 0.207 -4.422 13.256 1.00 95.94 86 ASN A C 1
ATOM 711 O O . ASN A 1 86 ? 0.374 -3.314 12.751 1.00 95.94 86 ASN A O 1
ATOM 715 N N . LEU A 1 87 ? -0.847 -5.185 12.967 1.00 95.56 87 LEU A N 1
ATOM 716 C CA . LEU A 1 87 ? -1.926 -4.721 12.110 1.00 95.56 87 LEU A CA 1
ATOM 717 C C . LEU A 1 87 ? -2.708 -3.590 12.781 1.00 95.56 87 LEU A C 1
ATOM 719 O O . LEU A 1 87 ? -2.971 -2.585 12.127 1.00 95.56 87 LEU A O 1
ATOM 723 N N . PHE A 1 88 ? -2.977 -3.716 14.080 1.00 96.94 88 PHE A N 1
ATOM 724 C CA . PHE A 1 88 ? -3.589 -2.673 14.895 1.00 96.94 88 PHE A CA 1
ATOM 725 C C . PHE A 1 88 ? -2.791 -1.371 14.802 1.00 96.94 88 PHE A C 1
ATOM 727 O O . PHE A 1 88 ? -3.332 -0.360 14.356 1.00 96.94 88 PHE A O 1
ATOM 734 N N . ASP A 1 89 ? -1.488 -1.418 15.096 1.00 96.88 89 ASP A N 1
ATOM 735 C CA . ASP A 1 89 ? -0.599 -0.255 15.001 1.00 96.88 89 ASP A CA 1
ATOM 736 C C . ASP A 1 89 ? -0.604 0.350 13.592 1.00 96.88 89 ASP A C 1
ATOM 738 O O . ASP A 1 89 ? -0.633 1.566 13.428 1.00 96.88 89 ASP A O 1
ATOM 742 N N . ALA A 1 90 ? -0.622 -0.491 12.555 1.00 96.44 90 ALA A N 1
ATOM 743 C CA . ALA A 1 90 ? -0.717 -0.049 11.168 1.00 96.44 90 ALA A CA 1
ATOM 744 C C . ALA A 1 90 ? -2.023 0.710 10.871 1.00 96.44 90 ALA A C 1
ATOM 746 O O . ALA A 1 90 ? -1.988 1.704 10.145 1.00 96.44 90 ALA A O 1
ATOM 747 N N . ILE A 1 91 ? -3.166 0.2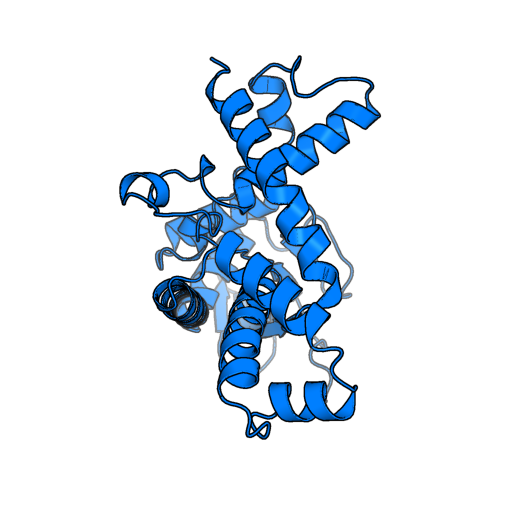60 11.399 1.00 96.56 91 ILE A N 1
ATOM 748 C CA . ILE A 1 91 ? -4.447 0.963 11.236 1.00 96.56 91 ILE A CA 1
ATOM 749 C C . ILE A 1 91 ? -4.445 2.289 12.005 1.00 96.56 91 ILE A C 1
ATOM 751 O O . ILE A 1 91 ? -4.932 3.287 11.474 1.00 96.56 91 ILE A O 1
ATOM 755 N N . ILE A 1 92 ? -3.854 2.334 13.201 1.00 96.81 92 ILE A N 1
ATOM 756 C CA . ILE A 1 92 ? -3.697 3.576 13.972 1.00 96.81 92 ILE A CA 1
ATOM 757 C C . ILE A 1 92 ? -2.809 4.580 13.223 1.00 96.81 92 ILE A C 1
ATOM 759 O O . ILE A 1 92 ? -3.218 5.724 13.020 1.00 96.81 92 ILE A O 1
ATOM 763 N N . ASP A 1 93 ? -1.644 4.144 12.733 1.00 95.38 93 ASP A N 1
ATOM 764 C CA . ASP A 1 93 ? -0.721 4.978 11.949 1.00 95.38 93 ASP A CA 1
ATOM 765 C C . ASP A 1 93 ? -1.401 5.531 10.677 1.00 95.38 93 ASP A C 1
ATOM 767 O O . ASP A 1 93 ? -1.184 6.678 10.268 1.00 95.38 93 ASP A O 1
ATOM 771 N N . LEU A 1 94 ? -2.243 4.709 10.039 1.00 95.12 94 LEU A N 1
ATOM 772 C CA . LEU A 1 94 ? -3.069 5.113 8.906 1.00 95.12 94 LEU A CA 1
ATOM 773 C C . LEU A 1 94 ? -4.134 6.135 9.305 1.00 95.12 94 LEU A C 1
ATOM 775 O O . LEU A 1 94 ? -4.381 7.061 8.546 1.00 95.12 94 LEU A O 1
ATOM 779 N N . ALA A 1 95 ? -4.770 6.001 10.462 1.00 93.38 95 ALA A N 1
ATOM 780 C CA . ALA A 1 95 ? -5.816 6.920 10.890 1.00 93.38 95 ALA A CA 1
ATOM 781 C C . ALA A 1 95 ? -5.284 8.297 11.329 1.00 93.38 95 ALA A C 1
ATOM 783 O O . ALA A 1 95 ? -5.989 9.291 11.152 1.00 93.38 95 ALA A O 1
ATOM 784 N N . GLU A 1 96 ? -4.051 8.379 11.849 1.00 91.38 96 GLU A N 1
ATOM 785 C CA . GLU A 1 96 ? -3.399 9.645 12.233 1.00 91.38 96 GLU A CA 1
ATOM 786 C C . GLU A 1 96 ? -3.176 10.551 11.008 1.00 91.38 96 GLU A C 1
ATOM 788 O O . GLU A 1 96 ? -3.489 11.743 11.027 1.00 91.38 96 GLU A O 1
ATOM 793 N N . ILE A 1 97 ? -2.668 9.975 9.911 1.00 88.75 97 ILE A N 1
ATOM 794 C CA . ILE A 1 97 ? -2.432 10.672 8.637 1.00 88.75 97 ILE A CA 1
ATOM 795 C C . ILE A 1 97 ? -3.073 9.847 7.502 1.00 88.75 97 ILE A C 1
ATOM 797 O O . ILE A 1 97 ? -2.374 9.130 6.777 1.00 88.75 97 ILE A O 1
ATOM 801 N N . PRO A 1 98 ? -4.407 9.953 7.317 1.00 87.31 98 PRO A N 1
ATOM 802 C CA . PRO A 1 98 ? -5.174 9.059 6.441 1.00 87.31 98 PRO A CA 1
ATOM 803 C C . PRO A 1 98 ? -4.881 9.245 4.961 1.00 87.31 98 PRO A C 1
ATOM 805 O O . PRO A 1 98 ? -4.858 8.273 4.201 1.00 87.31 98 PRO A O 1
ATOM 808 N N . GLU A 1 99 ? -4.640 10.487 4.537 1.00 88.06 99 GLU A N 1
ATOM 809 C CA . GLU A 1 99 ? -4.523 10.871 3.129 1.00 88.06 99 GLU A CA 1
ATOM 810 C C . GLU A 1 99 ? -5.605 10.186 2.266 1.00 88.06 99 GLU A C 1
ATOM 812 O O . GLU A 1 99 ? -6.796 10.434 2.431 1.00 88.06 99 GLU A O 1
ATOM 817 N N . ASN A 1 100 ? -5.199 9.318 1.338 1.00 90.94 100 ASN A N 1
ATOM 818 C CA . ASN A 1 100 ? -6.079 8.459 0.553 1.00 90.94 100 ASN A CA 1
ATOM 819 C C . ASN A 1 100 ? -5.890 6.965 0.865 1.00 90.94 100 ASN A C 1
ATOM 821 O O . ASN A 1 100 ? -6.363 6.139 0.088 1.00 90.94 100 ASN A O 1
ATOM 825 N N . ASN A 1 101 ? -5.169 6.630 1.938 1.00 95.12 101 ASN A N 1
ATOM 826 C CA . ASN A 1 101 ? -4.874 5.253 2.333 1.00 95.12 101 ASN A CA 1
ATOM 827 C C . ASN A 1 101 ? -5.837 4.718 3.395 1.00 95.12 101 ASN A C 1
ATOM 829 O O . ASN A 1 101 ? -5.932 3.505 3.542 1.00 95.12 101 ASN A O 1
ATOM 833 N N . PHE A 1 102 ? -6.550 5.595 4.100 1.00 96.75 102 PHE A N 1
ATOM 834 C CA . PHE A 1 102 ? -7.589 5.211 5.046 1.00 96.75 102 PHE A CA 1
ATOM 835 C C . PHE A 1 102 ? -8.797 6.129 4.907 1.00 96.75 102 PHE A C 1
ATOM 837 O O . PHE A 1 102 ? -8.667 7.355 4.908 1.00 96.75 102 PHE A O 1
ATOM 844 N N . ARG A 1 103 ? -9.983 5.544 4.762 1.00 96.81 103 ARG A N 1
ATOM 845 C CA . ARG A 1 103 ? -11.251 6.278 4.770 1.00 96.81 103 ARG A CA 1
ATOM 846 C C . ARG A 1 103 ? -12.260 5.538 5.619 1.00 96.81 103 ARG A C 1
ATOM 848 O O . ARG A 1 103 ? -12.376 4.322 5.522 1.00 96.81 103 ARG A O 1
ATOM 855 N N . LEU A 1 104 ? -13.016 6.301 6.392 1.00 96.12 104 LEU A N 1
ATOM 856 C CA . LEU A 1 104 ? -14.081 5.808 7.248 1.00 96.12 104 LEU A CA 1
ATOM 857 C C . LEU A 1 104 ? -15.418 6.301 6.704 1.00 96.12 104 LEU A C 1
ATOM 859 O O . LEU A 1 104 ? -15.546 7.467 6.332 1.00 96.12 104 LEU A O 1
ATOM 863 N N . PHE A 1 105 ? -16.405 5.416 6.652 1.00 95.06 105 PHE A N 1
ATOM 864 C CA . PHE A 1 105 ? -17.737 5.698 6.137 1.00 95.06 105 PHE A CA 1
ATOM 865 C C . PHE A 1 105 ? -18.782 5.353 7.192 1.00 95.06 105 PHE A C 1
ATOM 867 O O . PHE A 1 105 ? -18.739 4.277 7.785 1.00 95.06 105 PHE A O 1
ATOM 874 N N . ASN A 1 106 ? -19.732 6.260 7.418 1.00 92.19 106 ASN A N 1
ATOM 875 C CA . ASN A 1 106 ? -20.827 6.037 8.363 1.00 92.19 106 ASN A CA 1
ATOM 876 C C . ASN A 1 106 ? -21.971 5.208 7.748 1.00 92.19 106 ASN A C 1
ATOM 878 O O . ASN A 1 106 ? -21.946 4.862 6.568 1.00 92.19 106 ASN A O 1
ATOM 882 N N . LYS A 1 107 ? -23.034 4.964 8.524 1.00 88.75 107 LYS A N 1
ATOM 883 C CA . LYS A 1 107 ? -24.262 4.277 8.073 1.00 88.75 107 LYS A CA 1
ATOM 884 C C . LYS A 1 107 ? -24.962 4.884 6.849 1.00 88.75 107 LYS A C 1
ATOM 886 O O . LYS A 1 107 ? -25.737 4.206 6.187 1.00 88.75 107 LYS A O 1
ATOM 891 N N . GLN A 1 108 ? -24.715 6.161 6.547 1.00 88.06 108 GLN A N 1
ATOM 892 C CA . GLN A 1 108 ? -25.212 6.836 5.338 1.00 88.06 108 GLN A CA 1
ATOM 893 C C . GLN A 1 108 ? -24.212 6.759 4.175 1.00 88.06 108 GLN A C 1
ATOM 895 O O . GLN A 1 108 ? -24.376 7.470 3.186 1.00 88.06 108 GLN A O 1
ATOM 900 N N . GLN A 1 109 ? -23.153 5.957 4.314 1.00 86.25 109 GLN A N 1
ATOM 901 C CA . GLN A 1 109 ? -22.049 5.807 3.365 1.00 86.25 109 GLN A CA 1
ATOM 902 C C . GLN A 1 109 ? -21.303 7.111 3.063 1.00 86.25 109 GLN A C 1
ATOM 904 O O . GLN A 1 109 ? -20.639 7.242 2.036 1.00 86.25 109 GLN A O 1
ATOM 909 N N . LYS A 1 110 ? -21.399 8.100 3.953 1.00 90.81 110 LYS A N 1
ATOM 910 C CA . LYS A 1 110 ? -20.644 9.344 3.823 1.00 90.81 110 LYS A CA 1
ATOM 911 C C . LYS A 1 110 ? -19.283 9.158 4.459 1.00 90.81 110 LYS A C 1
ATOM 913 O O . LYS A 1 110 ? -19.197 8.601 5.554 1.00 90.81 110 LYS A O 1
ATOM 918 N N . GLN A 1 111 ? -18.248 9.659 3.790 1.00 92.88 111 GLN A N 1
ATOM 919 C CA . GLN A 1 111 ? -16.920 9.729 4.381 1.00 92.88 111 GLN A CA 1
ATOM 920 C C . GLN A 1 111 ? -16.968 10.635 5.620 1.00 92.88 111 GLN A C 1
ATOM 922 O O . GLN A 1 111 ? -17.473 11.757 5.557 1.00 92.88 111 GLN A O 1
ATOM 927 N N . VAL A 1 112 ? -16.454 10.135 6.738 1.00 92.62 112 VAL A N 1
ATOM 928 C CA . VAL A 1 112 ? -16.429 10.805 8.042 1.00 92.62 112 VAL A CA 1
ATOM 929 C C . VAL A 1 112 ? -15.043 10.685 8.673 1.00 92.62 112 VAL A C 1
ATOM 931 O O . VAL A 1 112 ? -14.220 9.885 8.235 1.00 92.62 112 VAL A O 1
ATOM 934 N N . GLN A 1 113 ? -14.779 11.499 9.696 1.00 88.31 113 GLN A N 1
ATOM 935 C CA . GLN A 1 113 ? -13.545 11.420 10.489 1.00 88.31 113 GLN A CA 1
ATOM 936 C C . GLN A 1 113 ? -13.689 10.515 11.719 1.00 88.31 113 GLN A C 1
ATOM 938 O O . GLN A 1 113 ? -12.695 10.005 12.218 1.00 88.31 113 GLN A O 1
ATOM 943 N N . SER A 1 114 ? -14.916 10.297 12.194 1.00 88.69 114 SER A N 1
ATOM 944 C CA . SER A 1 114 ? -15.215 9.462 13.356 1.00 88.69 114 SER A CA 1
ATOM 945 C C . SER A 1 114 ? -16.575 8.783 13.207 1.00 88.69 114 SER A C 1
ATOM 947 O O . SER A 1 114 ? -17.431 9.225 12.432 1.00 88.69 114 SER A O 1
ATOM 949 N N . ILE A 1 115 ? -16.768 7.700 13.958 1.00 89.19 115 ILE A N 1
ATOM 950 C CA . ILE A 1 115 ? -18.058 7.040 14.148 1.00 89.19 115 ILE A CA 1
ATOM 951 C C . ILE A 1 115 ? -18.456 7.276 15.601 1.00 89.19 115 ILE A C 1
ATOM 953 O O . ILE A 1 115 ? -17.675 7.022 16.503 1.00 89.19 115 ILE A O 1
ATOM 957 N N . GLU A 1 116 ? -19.659 7.788 15.841 1.00 85.38 116 GLU A N 1
ATOM 958 C CA . GLU A 1 116 ? -20.118 8.142 17.196 1.00 85.38 116 GLU A CA 1
ATOM 959 C C . GLU A 1 116 ? -20.088 6.947 18.165 1.00 85.38 116 GLU A C 1
ATOM 961 O O . GLU A 1 116 ? -19.846 7.101 19.356 1.00 85.38 116 GLU A O 1
ATOM 966 N N . GLU A 1 117 ? -20.312 5.752 17.624 1.00 84.75 117 GLU A N 1
ATOM 967 C CA . GLU A 1 117 ? -20.443 4.500 18.367 1.00 84.75 117 GLU A CA 1
ATOM 968 C C . GLU A 1 117 ? -19.102 3.795 18.620 1.00 84.75 117 GLU A C 1
ATOM 970 O O . GLU A 1 117 ? -19.070 2.889 19.446 1.00 84.75 117 GLU A O 1
ATOM 975 N N . PHE A 1 118 ? -18.032 4.179 17.910 1.00 87.75 118 PHE A N 1
ATOM 976 C CA . PHE A 1 118 ? -16.727 3.517 17.985 1.00 87.75 118 PHE A CA 1
ATOM 977 C C . PHE A 1 118 ? -15.589 4.533 17.889 1.00 87.75 118 PHE A C 1
ATOM 979 O O . PHE A 1 118 ? -15.506 5.299 16.923 1.00 87.75 118 PHE A O 1
ATOM 986 N N . ASN A 1 119 ? -14.668 4.498 18.849 1.00 92.31 119 ASN A N 1
ATOM 987 C CA . ASN A 1 119 ? -13.401 5.213 18.717 1.00 92.31 119 ASN A CA 1
ATOM 988 C C . ASN A 1 119 ? -12.470 4.509 17.708 1.00 92.31 119 ASN A C 1
ATOM 990 O O . ASN A 1 119 ? -12.771 3.433 17.178 1.00 92.31 119 ASN A O 1
ATOM 994 N N . ILE A 1 120 ? -11.348 5.151 17.378 1.00 93.94 120 ILE A N 1
ATOM 995 C CA . ILE A 1 120 ? -10.455 4.632 16.339 1.00 93.94 120 ILE A CA 1
ATOM 996 C C . ILE A 1 120 ? -9.739 3.354 16.781 1.00 93.94 120 ILE A C 1
ATOM 998 O O . ILE A 1 120 ? -9.499 2.481 15.952 1.00 93.94 120 ILE A O 1
ATOM 1002 N N . GLU A 1 121 ? -9.454 3.208 18.071 1.00 95.19 121 GLU A N 1
ATOM 1003 C C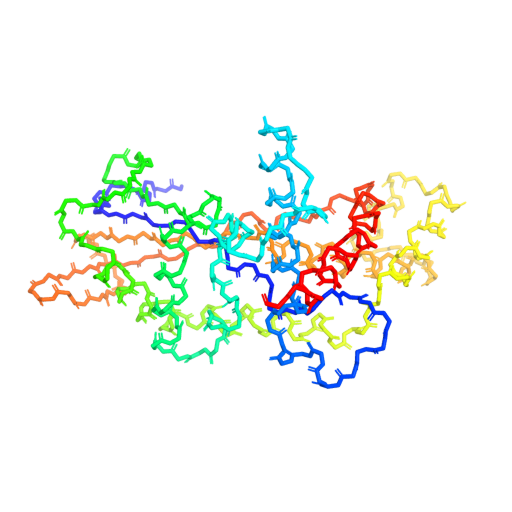A . GLU A 1 121 ? -8.845 2.020 18.659 1.00 95.19 121 GLU A CA 1
ATOM 1004 C C . GLU A 1 121 ? -9.783 0.809 18.574 1.00 95.19 121 GLU A C 1
ATOM 1006 O O . GLU A 1 121 ? -9.360 -0.278 18.184 1.00 95.19 121 GLU A O 1
ATOM 1011 N N . GLU A 1 122 ? -11.074 0.990 18.845 1.00 94.62 122 GLU A N 1
ATOM 1012 C CA . GLU A 1 122 ? -12.098 -0.044 18.674 1.00 94.62 122 GLU A CA 1
ATOM 1013 C C . GLU A 1 122 ? -12.219 -0.449 17.203 1.00 94.62 122 GLU A C 1
ATOM 1015 O O . GLU A 1 122 ? -12.199 -1.636 16.882 1.00 94.62 122 GLU A O 1
ATOM 1020 N N . ILE A 1 123 ? -12.264 0.526 16.287 1.00 95.38 123 ILE A N 1
ATOM 1021 C CA . ILE A 1 123 ? -12.274 0.263 14.840 1.00 95.38 123 ILE A CA 1
ATOM 1022 C C . ILE A 1 123 ? -11.012 -0.505 14.419 1.00 95.38 123 ILE A C 1
ATOM 1024 O O . ILE A 1 123 ? -11.106 -1.477 13.666 1.00 95.38 123 ILE A O 1
ATOM 1028 N N . ALA A 1 124 ? -9.837 -0.107 14.910 1.00 96.38 124 ALA A N 1
ATOM 1029 C CA . ALA A 1 124 ? -8.571 -0.760 14.605 1.00 96.38 124 ALA A CA 1
ATOM 1030 C C . ALA A 1 124 ? -8.523 -2.200 15.132 1.00 96.38 124 ALA A C 1
ATOM 1032 O O . ALA A 1 124 ? -8.097 -3.088 14.393 1.00 96.38 124 ALA A O 1
ATOM 1033 N N . SER A 1 125 ? -9.000 -2.456 16.353 1.00 95.62 125 SER A N 1
ATOM 1034 C CA . SER A 1 125 ? -9.111 -3.808 16.926 1.00 95.62 125 SER A CA 1
ATOM 1035 C C . SER A 1 125 ? -10.042 -4.682 16.085 1.00 95.62 125 SER A C 1
ATOM 1037 O O . SER A 1 125 ? -9.615 -5.737 15.611 1.00 95.62 125 SER A O 1
ATOM 1039 N N . ILE A 1 126 ? -11.245 -4.189 15.772 1.00 96.00 126 ILE A N 1
ATOM 1040 C CA . ILE A 1 126 ? -12.226 -4.888 14.931 1.00 96.00 126 ILE A CA 1
ATOM 1041 C C . ILE A 1 126 ? -11.616 -5.285 13.584 1.00 96.00 126 ILE A C 1
ATOM 1043 O O . ILE A 1 126 ? -11.684 -6.450 13.186 1.00 96.00 126 ILE A O 1
ATOM 1047 N N . ILE A 1 127 ? -11.017 -4.327 12.869 1.00 96.06 127 ILE A N 1
ATOM 1048 C CA . ILE A 1 127 ? -10.416 -4.569 11.552 1.00 96.06 127 ILE A CA 1
ATOM 1049 C C . ILE A 1 127 ? -9.269 -5.565 11.667 1.00 96.06 127 ILE A C 1
ATOM 1051 O O . ILE A 1 127 ? -9.157 -6.454 10.828 1.00 96.06 127 ILE A O 1
ATOM 1055 N N . SER A 1 128 ? -8.415 -5.418 12.677 1.00 95.00 128 SER A N 1
ATOM 1056 C CA . SER A 1 128 ? -7.203 -6.226 12.793 1.00 95.00 128 SER A CA 1
ATOM 1057 C C . SER A 1 128 ? -7.518 -7.690 13.071 1.00 95.00 128 SER A C 1
ATOM 1059 O O . SER A 1 128 ? -6.927 -8.581 12.462 1.00 95.00 128 SER A O 1
ATOM 1061 N N . GLU A 1 129 ? -8.495 -7.946 13.937 1.00 93.06 129 GLU A N 1
ATOM 1062 C CA . GLU A 1 129 ? -8.968 -9.296 14.232 1.00 93.06 129 GLU A CA 1
ATOM 1063 C C . GLU A 1 129 ? -9.642 -9.927 13.013 1.00 93.06 129 GLU A C 1
ATOM 1065 O O . GLU A 1 129 ? -9.290 -11.029 12.589 1.00 93.06 129 GLU A O 1
ATOM 1070 N N . THR A 1 130 ? -10.587 -9.212 12.403 1.00 95.38 130 THR A N 1
ATOM 1071 C CA . THR A 1 130 ? -11.406 -9.773 11.320 1.00 95.38 130 THR A CA 1
ATOM 1072 C C . THR A 1 130 ? -10.635 -9.947 10.014 1.00 95.38 130 THR A C 1
ATOM 1074 O O . THR A 1 130 ? -10.838 -10.940 9.316 1.00 95.38 130 THR A O 1
ATOM 1077 N N . LEU A 1 131 ? -9.688 -9.061 9.704 1.00 93.88 131 LEU A N 1
ATOM 1078 C CA . LEU A 1 131 ? -8.888 -9.144 8.482 1.00 93.88 131 LEU A CA 1
ATOM 1079 C C . LEU A 1 131 ? -7.897 -10.321 8.505 1.00 93.88 131 LEU A C 1
ATOM 1081 O O . LEU A 1 131 ? -7.632 -10.917 7.459 1.00 93.88 131 LEU A O 1
ATOM 1085 N N . LEU A 1 132 ? -7.371 -10.687 9.680 1.00 90.00 132 LEU A N 1
ATOM 1086 C CA . LEU A 1 132 ? -6.510 -11.865 9.830 1.00 90.00 132 LEU A CA 1
ATOM 1087 C C . LEU A 1 132 ? -7.300 -13.175 9.728 1.00 90.00 132 LEU A C 1
ATOM 1089 O O . LEU A 1 132 ? -6.804 -14.133 9.139 1.00 90.00 132 LEU A O 1
ATOM 1093 N N . LEU A 1 133 ? -8.544 -13.206 10.217 1.00 91.56 133 LEU A N 1
ATOM 1094 C CA . LEU A 1 133 ? -9.434 -14.366 10.074 1.00 91.56 133 LEU A CA 1
ATOM 1095 C C . LEU A 1 133 ? -9.825 -14.661 8.616 1.00 91.56 133 LEU A C 1
ATOM 1097 O O . LEU A 1 133 ? -10.193 -15.790 8.292 1.00 91.56 133 LEU A O 1
ATOM 1101 N N . GLU A 1 134 ? -9.760 -13.665 7.731 1.00 90.19 134 GLU A N 1
ATOM 1102 C CA . GLU A 1 134 ? -10.017 -13.839 6.297 1.00 90.19 134 GLU A CA 1
ATOM 1103 C C . GLU A 1 134 ? -8.829 -14.410 5.514 1.00 90.19 134 GLU A C 1
ATOM 1105 O O . GLU A 1 134 ? -8.977 -14.692 4.327 1.00 90.19 134 GLU A O 1
ATOM 1110 N N . ASP A 1 135 ? -7.646 -14.538 6.128 1.00 89.56 135 ASP A N 1
ATOM 1111 C CA . ASP A 1 135 ? -6.391 -14.905 5.447 1.00 89.56 135 ASP A CA 1
ATOM 1112 C C . ASP A 1 135 ? -6.014 -13.953 4.280 1.00 89.56 135 ASP A C 1
ATOM 1114 O O . ASP A 1 135 ? -5.065 -14.181 3.528 1.00 89.56 135 ASP A O 1
ATOM 1118 N N . LEU A 1 136 ? -6.724 -12.824 4.142 1.00 91.12 136 LEU A N 1
ATOM 1119 C CA . LEU A 1 136 ? -6.596 -11.890 3.022 1.00 91.12 136 LEU A CA 1
ATOM 1120 C C . LEU A 1 136 ? -5.194 -11.282 2.957 1.00 91.12 136 LEU A C 1
ATOM 1122 O O . LEU A 1 136 ? -4.596 -11.166 1.888 1.00 91.12 136 LEU A O 1
ATOM 1126 N N . ILE A 1 137 ? -4.645 -10.925 4.121 1.00 91.94 137 ILE A N 1
ATOM 1127 C CA . ILE A 1 137 ? -3.289 -10.376 4.244 1.00 91.94 137 ILE A CA 1
ATOM 1128 C C . ILE A 1 137 ? -2.255 -11.388 3.757 1.00 91.94 137 ILE A C 1
ATOM 1130 O O . ILE A 1 137 ? -1.323 -11.013 3.044 1.00 91.94 137 ILE A O 1
ATOM 1134 N N . GLN A 1 138 ? -2.415 -12.660 4.122 1.00 92.06 138 GLN A N 1
ATOM 1135 C CA . GLN A 1 138 ? -1.471 -13.708 3.758 1.00 92.06 138 GLN A CA 1
ATOM 1136 C C . GLN A 1 138 ? -1.527 -14.007 2.257 1.00 92.06 138 GLN A C 1
ATOM 1138 O O . GLN A 1 138 ? -0.477 -14.155 1.628 1.00 92.06 138 GLN A O 1
ATOM 1143 N N . GLN A 1 139 ? -2.721 -14.005 1.659 1.00 92.75 139 GLN A N 1
ATOM 1144 C CA . GLN A 1 139 ? -2.896 -14.137 0.211 1.00 92.75 139 GLN A CA 1
ATOM 1145 C C . GLN A 1 139 ? -2.238 -12.976 -0.547 1.00 92.75 139 GLN A C 1
ATOM 1147 O O . GLN A 1 139 ? -1.434 -13.202 -1.454 1.00 92.75 139 GLN A O 1
ATOM 1152 N N . LEU A 1 140 ? -2.503 -11.729 -0.138 1.00 92.94 140 LEU A N 1
ATOM 1153 C CA . LEU A 1 140 ? -1.889 -10.539 -0.739 1.00 92.94 140 LEU A CA 1
ATOM 1154 C C . LEU A 1 140 ? -0.363 -10.547 -0.605 1.00 92.94 140 LEU A C 1
ATOM 1156 O O . LEU A 1 140 ? 0.355 -10.281 -1.571 1.00 92.94 140 LEU A O 1
ATOM 1160 N N . LYS A 1 141 ? 0.145 -10.912 0.573 1.00 92.12 141 LYS A N 1
ATOM 1161 C CA . LYS A 1 141 ? 1.580 -11.081 0.814 1.00 92.12 141 LYS A CA 1
ATOM 1162 C C . LYS A 1 141 ? 2.186 -12.153 -0.093 1.00 92.12 141 LYS A C 1
ATOM 1164 O O . LYS A 1 141 ? 3.267 -11.942 -0.643 1.00 92.12 141 LYS A O 1
ATOM 1169 N N . GLY A 1 142 ? 1.485 -13.270 -0.287 1.00 91.88 142 GLY A N 1
ATOM 1170 C CA . GLY A 1 142 ? 1.869 -14.331 -1.216 1.00 91.88 142 GLY A CA 1
ATOM 1171 C C . GLY A 1 142 ? 2.033 -13.820 -2.648 1.00 91.88 142 GLY A C 1
ATOM 1172 O O . GLY A 1 142 ? 3.056 -14.093 -3.277 1.00 91.88 142 GLY A O 1
ATOM 1173 N N . PHE A 1 143 ? 1.094 -13.002 -3.138 1.00 91.06 143 PHE A N 1
ATOM 1174 C CA . PHE A 1 143 ? 1.210 -12.379 -4.461 1.00 91.06 143 PHE A CA 1
ATOM 1175 C C . PHE A 1 143 ? 2.424 -11.449 -4.572 1.00 91.06 143 PHE A C 1
ATOM 1177 O O . PHE A 1 143 ? 3.150 -11.515 -5.566 1.00 91.06 143 PHE A O 1
ATOM 1184 N N . PHE A 1 144 ? 2.696 -10.623 -3.557 1.00 88.31 144 PHE A N 1
ATOM 1185 C CA . PHE A 1 144 ? 3.897 -9.783 -3.551 1.00 88.31 144 PHE A CA 1
ATOM 1186 C C . PHE A 1 144 ? 5.184 -10.614 -3.580 1.00 88.31 144 PHE A C 1
ATOM 1188 O O . PHE A 1 144 ? 6.079 -10.306 -4.364 1.00 88.31 144 PHE A O 1
ATOM 1195 N N . HIS A 1 145 ? 5.274 -11.694 -2.799 1.00 87.06 145 HIS A N 1
ATOM 1196 C CA . HIS A 1 145 ? 6.441 -12.581 -2.830 1.00 87.06 145 HIS A CA 1
ATOM 1197 C C . HIS A 1 145 ? 6.612 -13.290 -4.175 1.00 87.06 145 HIS A C 1
ATOM 1199 O O . HIS A 1 145 ? 7.731 -13.368 -4.678 1.00 87.06 145 HIS A O 1
ATOM 1205 N N . MET A 1 146 ? 5.522 -13.747 -4.795 1.00 86.62 146 MET A N 1
ATOM 1206 C CA . MET A 1 146 ? 5.564 -14.336 -6.135 1.00 86.62 146 MET A CA 1
ATOM 1207 C C . MET A 1 146 ? 6.109 -13.337 -7.167 1.00 86.62 146 MET A C 1
ATOM 1209 O O . MET A 1 146 ? 6.970 -13.687 -7.970 1.00 86.62 146 MET A O 1
ATOM 1213 N N . LEU A 1 147 ? 5.654 -12.080 -7.131 1.00 81.75 147 LEU A N 1
ATOM 1214 C CA . LEU A 1 147 ? 6.158 -11.036 -8.030 1.00 81.75 147 LEU A CA 1
ATOM 1215 C C . LEU A 1 147 ? 7.620 -10.676 -7.739 1.00 81.75 147 LEU A C 1
ATOM 1217 O O . LEU A 1 147 ? 8.388 -10.456 -8.671 1.00 81.75 147 LEU A O 1
ATOM 1221 N N . GLN A 1 148 ? 8.030 -10.670 -6.469 1.00 79.44 148 GLN A N 1
ATOM 1222 C CA . GLN A 1 148 ? 9.423 -10.445 -6.077 1.00 79.44 148 GLN A CA 1
ATOM 1223 C C . GLN A 1 148 ? 10.355 -11.534 -6.627 1.00 79.44 148 GLN A C 1
ATOM 1225 O O . GLN A 1 148 ? 11.447 -11.228 -7.098 1.00 79.44 148 GLN A O 1
ATOM 1230 N N . GLN A 1 149 ? 9.919 -12.798 -6.623 1.00 81.81 149 GLN A N 1
ATOM 1231 C CA . GLN A 1 149 ? 10.687 -13.924 -7.170 1.00 81.81 149 GLN A CA 1
AT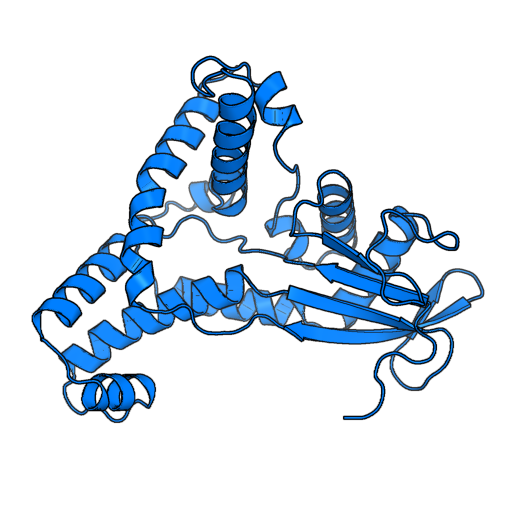OM 1232 C C . GLN A 1 149 ? 10.919 -13.824 -8.682 1.00 81.81 149 GLN A C 1
ATOM 1234 O O . GLN A 1 149 ? 11.860 -14.431 -9.190 1.00 81.81 149 GLN A O 1
ATOM 1239 N N . MET A 1 150 ? 10.118 -13.031 -9.402 1.00 79.38 150 MET A N 1
ATOM 1240 C CA . MET A 1 150 ? 10.362 -12.751 -10.821 1.00 79.38 150 MET A CA 1
ATOM 1241 C C . MET A 1 150 ? 11.590 -11.853 -11.046 1.00 79.38 150 MET A C 1
ATOM 1243 O O . MET A 1 150 ? 12.014 -11.707 -12.189 1.00 79.38 150 MET A O 1
ATOM 1247 N N . ASN A 1 151 ? 12.164 -11.284 -9.973 1.00 73.44 151 ASN A N 1
ATOM 1248 C CA . ASN A 1 151 ? 13.413 -10.517 -9.945 1.00 73.44 151 ASN A CA 1
ATOM 1249 C C . ASN A 1 151 ? 13.490 -9.406 -11.007 1.00 73.44 151 ASN A C 1
ATOM 1251 O O . ASN A 1 151 ? 14.552 -9.141 -11.565 1.00 73.44 151 ASN A O 1
ATOM 1255 N N . LEU A 1 152 ? 12.346 -8.786 -11.301 1.00 78.69 152 LEU A N 1
ATOM 1256 C CA . LEU A 1 152 ? 12.233 -7.759 -12.324 1.00 78.69 152 LEU A CA 1
ATOM 1257 C C . LEU A 1 152 ? 12.719 -6.417 -11.779 1.00 78.69 152 LEU A C 1
ATOM 1259 O O . LEU A 1 152 ? 12.137 -5.896 -10.825 1.00 78.69 152 LEU A O 1
ATOM 1263 N N . THR A 1 153 ? 13.725 -5.824 -12.418 1.00 78.81 153 THR A N 1
ATOM 1264 C CA . THR A 1 153 ? 14.175 -4.472 -12.057 1.00 78.81 153 THR A CA 1
ATOM 1265 C C . THR A 1 153 ? 13.458 -3.379 -12.856 1.00 78.81 153 THR A C 1
ATOM 1267 O O . THR A 1 153 ? 12.805 -3.608 -13.881 1.00 78.81 153 THR A O 1
ATOM 1270 N N . VAL A 1 154 ? 13.579 -2.149 -12.372 1.00 76.94 154 VAL A N 1
ATOM 1271 C CA . VAL A 1 154 ? 13.150 -0.903 -13.021 1.00 76.94 154 VAL A CA 1
ATOM 1272 C C . VAL A 1 154 ? 13.815 -0.755 -14.378 1.00 76.94 154 VAL A C 1
ATOM 1274 O O . VAL A 1 154 ? 13.138 -0.480 -15.364 1.00 76.94 154 VAL A O 1
ATOM 1277 N N . GLU A 1 155 ? 15.117 -1.012 -14.445 1.00 79.75 155 GLU A N 1
ATOM 1278 C CA . GLU A 1 155 ? 15.911 -0.932 -15.666 1.00 79.75 155 GLU A CA 1
ATOM 1279 C C . GLU A 1 155 ? 15.465 -1.989 -16.677 1.00 79.75 155 GLU A C 1
ATOM 1281 O O . GLU A 1 155 ? 15.258 -1.675 -17.847 1.00 79.75 155 GLU A O 1
ATOM 1286 N N . GLU A 1 156 ? 15.220 -3.222 -16.228 1.00 84.81 156 GLU A N 1
ATOM 1287 C CA . GLU A 1 156 ? 14.687 -4.275 -17.091 1.00 84.81 156 GLU A CA 1
ATOM 1288 C C . GLU A 1 156 ? 13.270 -3.974 -17.591 1.00 84.81 156 GLU A C 1
ATOM 1290 O O . GLU A 1 156 ? 12.918 -4.339 -18.716 1.00 84.81 156 GLU A O 1
ATOM 1295 N N . THR A 1 157 ? 12.449 -3.321 -16.764 1.00 84.19 157 THR A N 1
ATOM 1296 C CA . THR A 1 157 ? 11.108 -2.864 -17.151 1.00 84.19 157 THR A CA 1
ATOM 1297 C C . THR A 1 157 ? 11.206 -1.762 -18.204 1.00 84.19 157 THR A C 1
ATOM 1299 O O . THR A 1 157 ? 10.492 -1.801 -19.206 1.00 84.19 157 THR A O 1
ATOM 1302 N N . GLN A 1 158 ? 12.113 -0.803 -18.013 1.00 82.75 158 GLN A N 1
ATOM 1303 C CA . GLN A 1 158 ? 12.355 0.283 -18.958 1.00 82.75 158 GLN A CA 1
ATOM 1304 C C . GLN A 1 158 ? 12.863 -0.240 -20.300 1.00 82.75 158 GLN A C 1
ATOM 1306 O O . GLN A 1 158 ? 12.335 0.120 -21.351 1.00 82.75 158 GLN A O 1
ATOM 1311 N N . GLU A 1 159 ? 13.855 -1.127 -20.269 1.00 87.69 159 GLU A N 1
ATOM 1312 C CA . GLU A 1 159 ? 14.408 -1.759 -21.461 1.00 87.69 159 GLU A CA 1
ATOM 1313 C C . GLU A 1 159 ? 13.330 -2.548 -22.214 1.00 87.69 159 GLU A C 1
ATOM 1315 O O . GLU A 1 159 ? 13.230 -2.450 -23.439 1.00 87.69 159 GLU A O 1
ATOM 1320 N N . ALA A 1 160 ? 12.486 -3.295 -21.492 1.00 88.00 160 ALA A N 1
ATOM 1321 C CA . ALA A 1 160 ? 11.378 -4.025 -22.095 1.00 88.00 160 ALA A CA 1
ATOM 1322 C C . ALA A 1 160 ? 10.366 -3.090 -22.771 1.00 88.00 160 ALA A C 1
ATOM 1324 O O . ALA A 1 160 ? 9.918 -3.373 -23.885 1.00 88.00 160 ALA A O 1
ATOM 1325 N N . TYR A 1 161 ? 10.048 -1.964 -22.127 1.00 85.62 161 TYR A N 1
ATOM 1326 C CA . TYR A 1 161 ? 9.140 -0.954 -22.659 1.00 85.62 161 TYR A CA 1
ATOM 1327 C C . TYR A 1 161 ? 9.684 -0.314 -23.938 1.00 85.62 161 TYR A C 1
ATOM 1329 O O . TYR A 1 161 ? 8.988 -0.297 -24.953 1.00 85.62 161 TYR A O 1
ATOM 1337 N N . GLU A 1 162 ? 10.939 0.139 -23.934 1.00 86.06 162 GLU A N 1
ATOM 1338 C CA . GLU A 1 162 ? 11.556 0.761 -25.110 1.00 86.06 162 GLU A CA 1
ATOM 1339 C C . GLU A 1 162 ? 11.700 -0.226 -26.274 1.00 86.06 162 GLU A C 1
ATOM 1341 O O . GLU A 1 162 ? 11.378 0.111 -27.415 1.00 86.06 162 GLU A O 1
ATOM 1346 N N . LYS A 1 163 ? 12.084 -1.480 -26.001 1.00 88.62 163 LYS A N 1
ATOM 1347 C CA . LYS A 1 163 ? 12.150 -2.529 -27.030 1.00 88.62 163 LYS A CA 1
ATOM 1348 C C . LYS A 1 163 ? 10.784 -2.816 -27.647 1.00 88.62 163 LYS A C 1
ATOM 1350 O O . LYS A 1 163 ? 10.688 -2.919 -28.867 1.00 88.62 163 LYS A O 1
ATOM 1355 N N . LEU A 1 164 ? 9.724 -2.918 -26.843 1.00 83.38 164 LEU A N 1
ATOM 1356 C CA . LEU A 1 164 ? 8.365 -3.112 -27.362 1.00 83.38 164 LEU A CA 1
ATOM 1357 C C . LEU A 1 164 ? 7.872 -1.901 -28.153 1.00 83.38 164 LEU A C 1
ATOM 1359 O O . LEU A 1 164 ? 7.246 -2.067 -29.200 1.00 83.38 164 LEU A O 1
ATOM 1363 N N . ARG A 1 165 ? 8.191 -0.686 -27.700 1.00 82.25 165 ARG A N 1
ATOM 1364 C CA . ARG A 1 165 ? 7.838 0.552 -28.399 1.00 82.25 165 ARG A CA 1
ATOM 1365 C C . ARG A 1 165 ? 8.490 0.629 -29.781 1.00 82.25 165 ARG A C 1
ATOM 1367 O O . ARG A 1 165 ? 7.818 0.975 -30.746 1.00 82.25 165 ARG A O 1
ATOM 1374 N N . GLN A 1 166 ? 9.759 0.238 -29.898 1.00 86.56 166 GLN A N 1
ATOM 1375 C CA . GLN A 1 166 ? 10.487 0.192 -31.174 1.00 86.56 166 GLN A CA 1
ATOM 1376 C C . GLN A 1 166 ? 9.927 -0.843 -32.161 1.00 86.56 166 GLN A C 1
ATOM 1378 O O . GLN A 1 166 ? 10.133 -0.716 -33.367 1.00 86.56 166 GLN A O 1
ATOM 1383 N N . ARG A 1 167 ? 9.193 -1.853 -31.675 1.00 82.62 167 ARG A N 1
ATOM 1384 C CA . ARG A 1 167 ? 8.558 -2.880 -32.517 1.00 82.62 167 ARG A CA 1
ATOM 1385 C C . ARG A 1 167 ? 7.280 -2.398 -33.212 1.00 82.62 167 ARG A C 1
ATOM 1387 O O . ARG A 1 167 ? 6.774 -3.135 -34.050 1.00 82.62 167 ARG A O 1
ATOM 1394 N N . ASN A 1 168 ? 6.776 -1.193 -32.906 1.00 76.50 168 ASN A N 1
ATOM 1395 C CA . ASN A 1 168 ? 5.587 -0.594 -33.534 1.00 76.50 168 ASN A CA 1
ATOM 1396 C C . ASN A 1 168 ? 4.388 -1.563 -33.617 1.00 76.50 168 ASN A C 1
ATOM 1398 O O . ASN A 1 168 ? 3.783 -1.740 -34.675 1.00 76.50 168 ASN A O 1
ATOM 1402 N N . LEU A 1 169 ? 4.064 -2.223 -32.501 1.00 76.31 169 LEU A N 1
ATOM 1403 C CA . LEU A 1 169 ? 2.979 -3.204 -32.447 1.00 76.31 169 LEU A CA 1
ATOM 1404 C C . LEU A 1 169 ? 1.618 -2.560 -32.743 1.00 76.31 169 LEU A C 1
ATOM 1406 O O . LEU A 1 169 ? 1.292 -1.486 -32.239 1.00 76.31 169 LEU A O 1
ATOM 1410 N N . THR A 1 170 ? 0.788 -3.258 -33.513 1.00 75.69 170 THR A N 1
ATOM 1411 C CA . THR A 1 170 ? -0.624 -2.902 -33.703 1.00 75.69 170 THR A CA 1
ATOM 1412 C C . THR A 1 170 ? -1.443 -3.194 -32.439 1.00 75.69 170 THR A C 1
ATOM 1414 O O . THR A 1 170 ? -1.081 -4.052 -31.632 1.00 75.69 170 THR A O 1
ATOM 1417 N N . ASN A 1 171 ? -2.612 -2.556 -32.295 1.00 70.06 171 ASN A N 1
ATOM 1418 C CA . ASN A 1 171 ? -3.547 -2.839 -31.192 1.00 70.06 171 ASN A CA 1
ATOM 1419 C C . ASN A 1 171 ? -3.929 -4.327 -31.104 1.00 70.06 171 ASN A C 1
ATOM 1421 O O . ASN A 1 171 ? -4.052 -4.866 -30.009 1.00 70.06 171 ASN A O 1
ATOM 1425 N N . LYS A 1 172 ? -4.059 -5.005 -32.253 1.00 73.38 172 LYS A N 1
ATOM 1426 C CA . LYS A 1 172 ? -4.342 -6.444 -32.314 1.00 73.38 172 LYS A CA 1
ATOM 1427 C C . LYS A 1 172 ? -3.197 -7.273 -31.722 1.00 73.38 172 LYS A C 1
ATOM 1429 O O . LYS A 1 172 ? -3.450 -8.160 -30.920 1.00 73.38 172 LYS A O 1
ATOM 1434 N N . GLN A 1 173 ? -1.947 -6.955 -32.065 1.00 72.31 173 GLN A N 1
ATOM 1435 C CA . GLN A 1 173 ? -0.773 -7.646 -31.516 1.00 72.31 173 GLN A CA 1
ATOM 1436 C C . GLN A 1 173 ? -0.619 -7.396 -30.013 1.00 72.31 173 GLN A C 1
ATOM 1438 O O . GLN A 1 173 ? -0.299 -8.319 -29.274 1.00 72.31 173 GLN A O 1
ATOM 1443 N N . LEU A 1 174 ? -0.897 -6.178 -29.538 1.00 68.81 174 LEU A N 1
ATOM 1444 C CA . LEU A 1 174 ? -0.936 -5.877 -28.103 1.00 68.81 174 LEU A CA 1
ATOM 1445 C C . LEU A 1 174 ? -2.011 -6.695 -27.374 1.00 68.81 174 LEU A C 1
ATOM 1447 O O . LEU A 1 174 ? -1.760 -7.208 -26.286 1.00 68.81 174 LEU A O 1
ATOM 1451 N N . GLN A 1 175 ? -3.188 -6.856 -27.978 1.00 69.06 175 GLN A N 1
ATOM 1452 C CA . GLN A 1 175 ? -4.255 -7.679 -27.416 1.00 69.06 175 GLN A CA 1
ATOM 1453 C C . GLN A 1 175 ? -3.875 -9.168 -27.392 1.00 69.06 175 GLN A C 1
ATOM 1455 O O . GLN A 1 175 ? -4.025 -9.819 -26.362 1.00 69.06 175 GLN A O 1
ATOM 1460 N N . GLU A 1 176 ? -3.304 -9.697 -28.476 1.00 75.50 176 GLU A N 1
ATOM 1461 C CA . GLU A 1 176 ? -2.786 -11.072 -28.526 1.00 75.50 176 GLU A CA 1
ATOM 1462 C C . GLU A 1 176 ? -1.701 -11.314 -27.473 1.00 75.50 176 GLU A C 1
ATOM 1464 O O . GLU A 1 176 ? -1.622 -12.392 -26.896 1.00 75.50 176 GLU A O 1
ATOM 1469 N N . VAL A 1 177 ? -0.872 -10.313 -27.194 1.00 72.88 177 VAL A N 1
ATOM 1470 C CA . VAL A 1 177 ? 0.141 -10.359 -26.142 1.00 72.88 177 VAL A CA 1
ATOM 1471 C C . VAL A 1 177 ? -0.484 -10.447 -24.745 1.00 72.88 177 VAL A C 1
ATOM 1473 O O . VAL A 1 177 ? -0.094 -11.316 -23.967 1.00 72.88 177 VAL A O 1
ATOM 1476 N N . VAL A 1 178 ? -1.462 -9.590 -24.430 1.00 66.06 178 VAL A N 1
ATOM 1477 C CA . VAL A 1 178 ? -2.167 -9.599 -23.132 1.00 66.06 178 VAL A CA 1
ATOM 1478 C C . VAL A 1 178 ? -2.939 -10.907 -22.927 1.00 66.06 178 VAL A C 1
ATOM 1480 O O . VAL A 1 178 ? -2.993 -11.425 -21.817 1.00 66.06 178 VAL A O 1
ATOM 1483 N N . GLU A 1 179 ? -3.491 -11.472 -24.001 1.00 72.19 179 GLU A N 1
ATOM 1484 C CA . GLU A 1 179 ? -4.224 -12.743 -23.981 1.00 72.19 179 GLU A CA 1
ATOM 1485 C C . GLU A 1 179 ? -3.310 -13.986 -24.032 1.00 72.19 179 GLU A C 1
ATOM 1487 O O . GLU A 1 179 ? -3.813 -15.109 -24.038 1.00 72.19 179 GLU A O 1
ATOM 1492 N N . GLY A 1 180 ? -1.981 -13.818 -24.103 1.00 71.25 180 GLY A N 1
ATOM 1493 C CA . GLY A 1 180 ? -1.022 -14.929 -24.195 1.00 71.25 180 GLY A CA 1
ATOM 1494 C C . GLY A 1 180 ? -1.047 -15.690 -25.531 1.00 71.25 180 GLY A C 1
ATOM 1495 O O . GLY A 1 180 ? -0.576 -16.820 -25.611 1.00 71.25 180 GLY A O 1
ATOM 1496 N N . LYS A 1 181 ? -1.605 -15.088 -26.584 1.00 77.75 181 LYS A N 1
ATOM 1497 C CA . LYS A 1 181 ? -1.788 -15.660 -27.931 1.00 77.75 181 LYS A CA 1
ATOM 1498 C C . LYS A 1 181 ? -0.725 -15.229 -28.948 1.00 77.75 181 LYS A C 1
ATOM 1500 O O . LYS A 1 181 ? -0.664 -15.802 -30.033 1.00 77.75 181 LYS A O 1
ATOM 1505 N N . CYS A 1 182 ? 0.091 -14.222 -28.635 1.00 79.38 182 CYS A N 1
ATOM 1506 C CA . CYS A 1 182 ? 1.191 -13.789 -29.502 1.00 79.38 182 CYS A CA 1
ATOM 1507 C C . CYS A 1 182 ? 2.176 -14.946 -29.703 1.00 79.38 182 CYS A C 1
ATOM 1509 O O . CYS A 1 182 ? 2.573 -15.533 -28.714 1.00 79.38 182 CYS A O 1
ATOM 1511 N N . GLN A 1 183 ? 2.586 -15.291 -30.925 1.00 81.38 183 GLN A N 1
ATOM 1512 C CA . GLN A 1 183 ? 3.518 -16.414 -31.140 1.00 81.38 183 GLN A CA 1
ATOM 1513 C C . GLN A 1 183 ? 4.999 -16.011 -31.176 1.00 81.38 183 GLN A C 1
ATOM 1515 O O . GLN A 1 183 ? 5.858 -16.887 -31.188 1.00 81.38 183 GLN A O 1
ATOM 1520 N N . ASP A 1 184 ? 5.307 -14.711 -31.187 1.00 85.81 184 ASP A N 1
ATOM 1521 C CA . ASP A 1 184 ? 6.685 -14.213 -31.155 1.00 85.81 184 ASP A CA 1
ATOM 1522 C C . ASP A 1 184 ? 7.250 -14.336 -29.722 1.00 85.81 184 ASP A C 1
ATOM 1524 O O . ASP A 1 184 ? 6.782 -13.630 -28.818 1.00 85.81 184 ASP A O 1
ATOM 1528 N N . PRO A 1 185 ? 8.258 -15.201 -29.488 1.00 85.31 185 PRO A N 1
ATOM 1529 C CA . PRO A 1 185 ? 8.786 -15.446 -28.146 1.00 85.31 185 PRO A CA 1
ATOM 1530 C C . PRO A 1 185 ? 9.475 -14.224 -27.528 1.00 85.31 185 PRO A C 1
ATOM 1532 O O . PRO A 1 185 ? 9.478 -14.066 -26.305 1.00 85.31 185 PRO A O 1
ATOM 1535 N N . GLU A 1 186 ? 10.067 -13.344 -28.342 1.00 87.06 186 GLU A N 1
ATOM 1536 C CA . GLU A 1 186 ? 10.707 -12.129 -27.838 1.00 87.06 186 GLU A CA 1
ATOM 1537 C C . GLU A 1 186 ? 9.655 -11.123 -27.379 1.00 87.06 186 GLU A C 1
ATOM 1539 O O . GLU A 1 186 ? 9.768 -10.577 -26.280 1.00 87.06 186 GLU A O 1
ATOM 1544 N N . ILE A 1 187 ? 8.603 -10.916 -28.176 1.00 84.62 187 ILE A N 1
ATOM 1545 C CA . ILE A 1 187 ? 7.496 -10.025 -27.809 1.00 84.62 187 ILE A CA 1
ATOM 1546 C C . ILE A 1 187 ? 6.799 -10.544 -26.548 1.00 84.62 187 ILE A C 1
ATOM 1548 O O . ILE A 1 187 ? 6.576 -9.763 -25.621 1.00 84.62 187 ILE A O 1
ATOM 1552 N N . GLN A 1 188 ? 6.516 -11.849 -26.470 1.00 83.12 188 GLN A N 1
ATOM 1553 C CA . GLN A 1 188 ? 5.952 -12.469 -25.267 1.00 83.12 188 GLN A CA 1
ATOM 1554 C C . GLN A 1 188 ? 6.817 -12.197 -24.032 1.00 83.12 188 GLN A C 1
ATOM 1556 O O . GLN A 1 188 ? 6.304 -11.767 -23.000 1.00 83.12 188 GLN A O 1
ATOM 1561 N N . LYS A 1 189 ? 8.136 -12.408 -24.130 1.00 86.50 189 LYS A N 1
ATOM 1562 C CA . LYS A 1 189 ? 9.063 -12.207 -23.009 1.00 86.50 189 LYS A CA 1
ATOM 1563 C C . LYS A 1 189 ? 9.082 -10.755 -22.531 1.00 86.50 189 LYS A C 1
ATOM 1565 O O . LYS A 1 189 ? 9.047 -10.509 -21.326 1.00 86.50 189 LYS A O 1
ATOM 1570 N N . LEU A 1 190 ? 9.149 -9.793 -23.452 1.00 87.88 190 LEU A N 1
ATOM 1571 C CA . LEU A 1 190 ? 9.146 -8.369 -23.106 1.00 87.88 190 LEU A CA 1
ATOM 1572 C C . LEU A 1 190 ? 7.810 -7.962 -22.481 1.00 87.88 190 LEU A C 1
ATOM 1574 O O . LEU A 1 190 ? 7.776 -7.243 -21.485 1.00 87.88 190 LEU A O 1
ATOM 1578 N N . ALA A 1 191 ? 6.706 -8.457 -23.030 1.00 82.12 191 ALA A N 1
ATOM 1579 C CA . ALA A 1 191 ? 5.387 -8.128 -22.532 1.00 82.12 191 ALA A CA 1
ATOM 1580 C C . ALA A 1 191 ? 5.089 -8.746 -21.173 1.00 82.12 191 ALA A C 1
ATOM 1582 O O . ALA A 1 191 ? 4.473 -8.090 -20.340 1.00 82.12 191 ALA A O 1
ATOM 1583 N N . PHE A 1 192 ? 5.572 -9.963 -20.924 1.00 84.25 192 PHE A N 1
ATOM 1584 C CA . PHE A 1 192 ? 5.478 -10.593 -19.617 1.00 84.25 192 PHE A CA 1
ATOM 1585 C C . PHE A 1 192 ? 6.154 -9.730 -18.546 1.00 84.25 192 PHE A C 1
ATOM 1587 O O . PHE A 1 192 ? 5.543 -9.462 -17.518 1.00 84.25 192 PHE A O 1
ATOM 1594 N N . LYS A 1 193 ? 7.352 -9.185 -18.818 1.00 86.38 193 LYS A N 1
ATOM 1595 C CA . LYS A 1 193 ? 8.014 -8.229 -17.910 1.00 86.38 193 LYS A CA 1
ATOM 1596 C C . LYS A 1 193 ? 7.127 -7.014 -17.614 1.00 86.38 193 LYS A C 1
ATOM 1598 O O . LYS A 1 193 ? 6.935 -6.652 -16.455 1.00 86.38 193 LYS A O 1
ATOM 1603 N N . LEU A 1 194 ? 6.540 -6.403 -18.643 1.00 84.50 194 LEU A N 1
ATOM 1604 C CA . LEU A 1 194 ? 5.663 -5.244 -18.453 1.00 84.50 194 LEU A CA 1
ATOM 1605 C C . LEU A 1 194 ? 4.355 -5.587 -17.726 1.00 84.50 194 LEU A C 1
ATOM 1607 O O . LEU A 1 194 ? 3.872 -4.784 -16.927 1.00 84.50 194 LEU A O 1
ATOM 1611 N N . LEU A 1 195 ? 3.792 -6.770 -17.973 1.00 82.50 195 LEU A N 1
ATOM 1612 C CA . LEU A 1 195 ? 2.594 -7.262 -17.299 1.00 82.50 195 LEU A CA 1
ATOM 1613 C C . LEU A 1 195 ? 2.873 -7.539 -15.819 1.00 82.50 195 LEU A C 1
ATOM 1615 O O . LEU A 1 195 ? 2.068 -7.154 -14.974 1.00 82.50 195 LEU A O 1
ATOM 1619 N N . THR A 1 196 ? 4.023 -8.130 -15.492 1.00 85.25 196 THR A N 1
ATOM 1620 C CA . THR A 1 196 ? 4.495 -8.313 -14.113 1.00 85.25 196 THR A CA 1
ATOM 1621 C C . THR A 1 196 ? 4.624 -6.970 -13.403 1.00 85.25 196 THR A C 1
ATOM 1623 O O . THR A 1 196 ? 4.085 -6.805 -12.307 1.00 85.25 196 THR A O 1
ATOM 1626 N N . PHE A 1 197 ? 5.260 -5.979 -14.038 1.00 85.50 197 PHE A N 1
ATOM 1627 C CA . PHE A 1 197 ? 5.342 -4.628 -13.485 1.00 85.50 197 PHE A CA 1
ATOM 1628 C C . PHE A 1 197 ? 3.951 -4.019 -13.275 1.00 85.50 197 PHE A C 1
ATOM 1630 O O . PHE A 1 197 ? 3.653 -3.525 -12.190 1.00 85.50 197 PHE A O 1
ATOM 1637 N N . SER A 1 198 ? 3.076 -4.081 -14.282 1.00 84.62 198 SER A N 1
ATOM 1638 C CA . SER A 1 198 ? 1.715 -3.539 -14.205 1.00 84.62 198 SER A CA 1
ATOM 1639 C C . SER A 1 198 ? 0.885 -4.211 -13.104 1.00 84.62 198 SER A C 1
ATOM 1641 O O . SER A 1 198 ? 0.204 -3.525 -12.343 1.00 84.62 198 SER A O 1
ATOM 1643 N N . SER A 1 199 ? 1.021 -5.529 -12.944 1.00 86.69 199 SER A N 1
ATOM 1644 C CA . SER A 1 199 ? 0.379 -6.307 -11.878 1.00 86.69 199 SER A CA 1
ATOM 1645 C C . SER A 1 199 ? 0.897 -5.900 -10.501 1.00 86.69 199 SER A C 1
ATOM 1647 O O . SER A 1 199 ? 0.111 -5.689 -9.582 1.00 86.69 199 SER A O 1
ATOM 1649 N N . PHE A 1 200 ? 2.211 -5.700 -10.358 1.00 87.75 200 PHE A N 1
ATOM 1650 C CA . PHE A 1 200 ? 2.798 -5.172 -9.127 1.00 87.75 200 PHE A CA 1
ATOM 1651 C C . PHE A 1 200 ? 2.251 -3.781 -8.784 1.00 87.75 200 PHE A C 1
ATOM 1653 O O . PHE A 1 200 ? 1.939 -3.508 -7.622 1.00 87.75 200 PHE A O 1
ATOM 1660 N N . GLN A 1 201 ? 2.094 -2.901 -9.780 1.00 86.44 201 GLN A N 1
ATOM 1661 C CA . GLN A 1 201 ? 1.487 -1.585 -9.573 1.00 86.44 201 GLN A CA 1
ATOM 1662 C C . GLN A 1 201 ? 0.013 -1.689 -9.166 1.00 86.44 201 GLN A C 1
ATOM 1664 O O . GLN A 1 201 ? -0.398 -0.995 -8.241 1.00 86.44 201 GLN A O 1
ATOM 1669 N N . ALA A 1 202 ? -0.767 -2.553 -9.821 1.00 89.00 202 ALA A N 1
ATOM 1670 C CA . ALA A 1 202 ? -2.170 -2.784 -9.484 1.00 89.00 202 ALA A CA 1
ATOM 1671 C C . ALA A 1 202 ? -2.317 -3.279 -8.036 1.00 89.00 202 ALA A C 1
ATOM 1673 O O . ALA A 1 202 ? -3.054 -2.683 -7.254 1.00 89.00 202 ALA A O 1
ATOM 1674 N N . LEU A 1 203 ? -1.524 -4.277 -7.632 1.00 90.44 203 LEU A N 1
ATOM 1675 C CA . LEU A 1 203 ? -1.517 -4.773 -6.254 1.00 90.44 203 LEU A CA 1
ATOM 1676 C C . LEU A 1 203 ? -1.052 -3.726 -5.237 1.00 90.44 203 LEU A C 1
ATOM 1678 O O . LEU A 1 203 ? -1.535 -3.697 -4.112 1.00 90.44 203 LEU A O 1
ATOM 1682 N N . SER A 1 204 ? -0.131 -2.841 -5.620 1.00 90.06 204 SER A N 1
ATOM 1683 C CA . SER A 1 204 ? 0.328 -1.749 -4.751 1.00 90.06 204 SER A CA 1
ATOM 1684 C C . SER A 1 204 ? -0.716 -0.638 -4.573 1.00 90.06 204 SER A C 1
ATOM 1686 O O . SER A 1 204 ? -0.594 0.168 -3.649 1.00 90.06 204 SER A O 1
ATOM 1688 N N . ASP A 1 205 ? -1.714 -0.558 -5.456 1.00 91.00 205 ASP A N 1
ATOM 1689 C CA . ASP A 1 205 ? -2.720 0.509 -5.482 1.00 91.00 205 ASP A CA 1
ATOM 1690 C C . ASP A 1 205 ? -4.139 0.061 -5.121 1.00 91.00 205 ASP A C 1
ATOM 1692 O O . ASP A 1 205 ? -4.997 0.937 -4.961 1.00 91.00 205 ASP A O 1
ATOM 1696 N N . LEU A 1 206 ? -4.360 -1.247 -4.954 1.00 95.19 206 LEU A N 1
ATOM 1697 C CA . LEU A 1 206 ? -5.647 -1.810 -4.555 1.00 95.19 206 LEU A CA 1
ATOM 1698 C C . LEU A 1 206 ? -6.177 -1.189 -3.257 1.00 95.19 206 LEU A C 1
ATOM 1700 O O . LEU A 1 206 ? -5.421 -0.667 -2.426 1.00 95.19 206 LEU A O 1
ATOM 1704 N N . SER A 1 207 ? -7.487 -1.313 -3.074 1.00 97.00 207 SER A N 1
ATOM 1705 C CA . SER A 1 207 ? -8.176 -0.986 -1.831 1.00 97.00 207 SER A CA 1
ATOM 1706 C C . SER A 1 207 ? -8.854 -2.227 -1.261 1.00 97.00 207 SER A C 1
ATOM 1708 O O . SER A 1 207 ? -9.471 -3.005 -1.985 1.00 97.00 207 SER A O 1
ATOM 1710 N N . ILE A 1 208 ? -8.790 -2.377 0.055 1.00 97.00 208 ILE A N 1
ATOM 1711 C CA . ILE A 1 208 ? -9.591 -3.323 0.826 1.00 97.00 208 ILE A CA 1
ATOM 1712 C C . ILE A 1 208 ? -10.750 -2.538 1.431 1.00 97.00 208 ILE A C 1
ATOM 1714 O O . ILE A 1 208 ? -10.532 -1.597 2.191 1.00 97.00 208 ILE A O 1
ATOM 1718 N N . ILE A 1 209 ? -11.976 -2.927 1.100 1.00 96.50 209 ILE A N 1
ATOM 1719 C CA . ILE A 1 209 ? -13.191 -2.390 1.708 1.00 96.50 209 ILE A CA 1
ATOM 1720 C C . ILE A 1 209 ? -13.701 -3.403 2.725 1.00 96.50 209 ILE A C 1
ATOM 1722 O O . ILE A 1 209 ? -13.975 -4.547 2.366 1.00 96.50 209 ILE A O 1
ATOM 1726 N N . ALA A 1 210 ? -13.847 -2.974 3.975 1.00 95.50 210 ALA A N 1
ATOM 1727 C CA . ALA A 1 210 ? -14.482 -3.747 5.035 1.00 95.50 210 ALA A CA 1
ATOM 1728 C C . ALA A 1 210 ? -15.796 -3.076 5.433 1.00 95.50 210 ALA A C 1
ATOM 1730 O O . ALA A 1 210 ? -15.826 -1.873 5.680 1.00 95.50 210 ALA A O 1
ATOM 1731 N N . SER A 1 211 ? -16.879 -3.842 5.502 1.00 94.69 211 SER A N 1
ATOM 1732 C CA . SER A 1 211 ? -18.205 -3.362 5.895 1.00 94.69 211 SER A CA 1
ATOM 1733 C C . SER A 1 211 ? -18.682 -4.114 7.126 1.00 94.69 211 SER A C 1
ATOM 1735 O O . SER A 1 211 ? -18.714 -5.343 7.094 1.00 94.69 211 SER A O 1
ATOM 1737 N N . PHE A 1 212 ? -19.134 -3.392 8.153 1.00 94.62 212 PHE A N 1
ATOM 1738 C CA . PHE A 1 212 ? -19.609 -3.948 9.422 1.00 94.62 212 PHE A CA 1
ATOM 1739 C C . PHE A 1 212 ? -21.081 -3.593 9.652 1.00 94.62 212 PHE A C 1
ATOM 1741 O O . PHE A 1 212 ? -21.478 -2.435 9.516 1.00 94.62 212 PHE A O 1
ATOM 1748 N N . ARG A 1 213 ? -21.909 -4.583 9.998 1.00 92.56 213 ARG A N 1
ATOM 1749 C CA . ARG A 1 213 ? -23.370 -4.453 10.158 1.00 92.56 213 ARG A CA 1
ATOM 1750 C C . ARG A 1 213 ? -23.871 -5.197 11.399 1.00 92.56 213 ARG A C 1
ATOM 1752 O O . ARG A 1 213 ? -23.336 -6.248 11.737 1.00 92.56 213 ARG A O 1
ATOM 1759 N N . ARG A 1 214 ? -24.914 -4.688 12.066 1.00 90.00 214 ARG A N 1
ATOM 1760 C CA . ARG A 1 214 ? -25.499 -5.337 13.268 1.00 90.00 214 ARG A CA 1
ATOM 1761 C C . ARG A 1 214 ? -26.332 -6.567 12.930 1.00 90.00 214 ARG A C 1
ATOM 1763 O O . ARG A 1 214 ? -26.373 -7.528 13.689 1.00 90.00 214 ARG A O 1
ATOM 1770 N N . GLU A 1 215 ? -26.998 -6.531 11.785 1.00 87.62 215 GLU A N 1
ATOM 1771 C CA . GLU A 1 215 ? -27.888 -7.592 11.332 1.00 87.62 215 GLU A CA 1
ATOM 1772 C C . GLU A 1 215 ? -27.337 -8.242 10.070 1.00 87.62 215 GLU A C 1
ATOM 1774 O O . GLU A 1 215 ? -26.797 -7.577 9.185 1.00 87.62 215 GLU A O 1
ATOM 1779 N N . GLY A 1 216 ? -27.491 -9.555 9.975 1.00 84.38 216 GLY A N 1
ATOM 1780 C CA . GLY A 1 216 ? -27.123 -10.313 8.795 1.00 84.38 216 GLY A CA 1
ATOM 1781 C C . GLY A 1 216 ? -26.833 -11.768 9.118 1.00 84.38 216 GLY A C 1
ATOM 1782 O O . GLY A 1 216 ? -27.073 -12.255 10.220 1.00 84.38 216 GLY A O 1
ATOM 1783 N N . SER A 1 217 ? -26.297 -12.461 8.123 1.00 81.25 217 SER A N 1
ATOM 1784 C CA . SER A 1 217 ? -25.770 -13.814 8.244 1.00 81.25 217 SER A CA 1
ATOM 1785 C C . SER A 1 217 ? -24.299 -13.840 7.832 1.00 81.25 217 SER A C 1
ATOM 1787 O O . SER A 1 217 ? -23.835 -12.957 7.103 1.00 81.25 217 SER A O 1
ATOM 1789 N N . GLY A 1 218 ? -23.582 -14.876 8.267 1.00 87.12 218 GLY A N 1
ATOM 1790 C CA . GLY A 1 218 ? -22.180 -15.106 7.922 1.00 87.12 218 GLY A CA 1
ATOM 1791 C C . GLY A 1 218 ? -21.227 -14.872 9.091 1.00 87.12 218 GLY A C 1
ATOM 1792 O O . GLY A 1 218 ? -21.600 -15.048 10.253 1.00 87.12 218 GLY A O 1
ATOM 1793 N N . LYS A 1 219 ? -19.986 -14.512 8.757 1.00 93.00 219 LYS A N 1
ATOM 1794 C CA . LYS A 1 219 ? -18.920 -14.256 9.727 1.00 93.00 219 LYS A CA 1
ATOM 1795 C C . LYS A 1 219 ? -19.219 -12.996 10.536 1.00 93.00 219 LYS A C 1
ATOM 1797 O O . LYS A 1 219 ? -19.811 -12.040 10.028 1.00 93.00 219 LYS A O 1
ATOM 1802 N N . PHE A 1 220 ? -18.824 -13.020 11.800 1.00 94.50 220 PHE A N 1
ATOM 1803 C CA . PHE A 1 220 ? -19.041 -11.923 12.728 1.00 94.50 220 PHE A CA 1
ATOM 1804 C C . PHE A 1 220 ? -17.898 -11.811 13.729 1.00 94.50 220 PHE A C 1
ATOM 1806 O O . PHE A 1 220 ? -17.137 -12.759 13.917 1.00 94.50 220 PHE A O 1
ATOM 1813 N N . VAL A 1 221 ? -17.820 -10.650 14.364 1.00 94.19 221 VAL A N 1
ATOM 1814 C CA . VAL A 1 221 ? -16.957 -10.356 15.505 1.00 94.19 221 VAL A CA 1
ATOM 1815 C C . VAL A 1 221 ? -17.814 -9.826 16.649 1.00 94.19 221 VAL A C 1
ATOM 1817 O O . VAL A 1 221 ? -18.853 -9.198 16.419 1.00 94.19 221 VAL A O 1
ATOM 1820 N N . GLU A 1 222 ? -17.410 -10.131 17.875 1.00 91.88 222 GLU A N 1
ATOM 1821 C CA . GLU A 1 222 ? -18.056 -9.633 19.085 1.00 91.88 222 GLU A CA 1
ATOM 1822 C C . GLU A 1 222 ? -17.259 -8.449 19.626 1.00 91.88 222 GLU A C 1
ATOM 1824 O O . GLU A 1 222 ? -16.049 -8.534 19.804 1.00 91.88 222 GLU A O 1
ATOM 1829 N N . VAL A 1 223 ? -17.946 -7.335 19.867 1.00 86.25 223 VAL A N 1
ATOM 1830 C CA . VAL A 1 223 ? -17.358 -6.101 20.393 1.00 86.25 223 VAL A CA 1
ATOM 1831 C C . VAL A 1 223 ? -18.172 -5.699 21.611 1.00 86.25 223 VAL A C 1
ATOM 1833 O O . VAL A 1 223 ? -19.309 -5.229 21.499 1.00 86.25 223 VAL A O 1
ATOM 1836 N N . GLY A 1 224 ? -17.625 -5.966 22.796 1.00 83.38 224 GLY A N 1
ATOM 1837 C CA . GLY A 1 224 ? -18.383 -5.882 24.043 1.00 83.38 224 GLY A CA 1
ATOM 1838 C C . GLY A 1 224 ? -19.615 -6.792 23.998 1.00 83.38 224 GLY A C 1
ATOM 1839 O O . GLY A 1 224 ? -19.496 -7.996 23.809 1.00 83.38 224 GLY A O 1
ATOM 1840 N N . ASN A 1 225 ? -20.808 -6.207 24.132 1.00 82.94 225 ASN A N 1
ATOM 1841 C CA . ASN A 1 225 ? -22.085 -6.936 24.074 1.00 82.94 225 ASN A CA 1
ATOM 1842 C C . ASN A 1 225 ? -22.746 -6.893 22.684 1.00 82.94 225 ASN A C 1
ATOM 1844 O O . ASN A 1 225 ? -23.924 -7.231 22.548 1.00 82.94 225 ASN A O 1
ATOM 1848 N N . GLN A 1 226 ? -22.037 -6.407 21.664 1.00 84.88 226 GLN A N 1
ATOM 1849 C CA . GLN A 1 226 ? -22.561 -6.276 20.309 1.00 84.88 226 GLN A CA 1
ATOM 1850 C C . GLN A 1 226 ? -21.949 -7.319 19.384 1.00 84.88 226 GLN A C 1
ATOM 1852 O O . GLN A 1 226 ? -20.766 -7.633 19.459 1.00 84.88 226 GLN A O 1
ATOM 1857 N N . LYS A 1 227 ? -22.769 -7.809 18.456 1.00 92.00 227 LYS A N 1
ATOM 1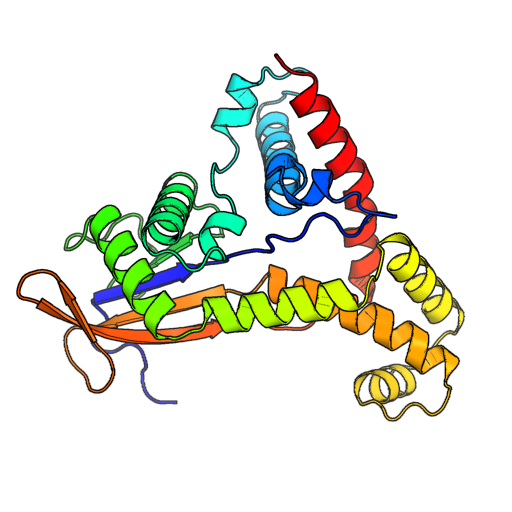858 C CA . LYS A 1 227 ? -22.350 -8.688 17.370 1.00 92.00 227 LYS A CA 1
ATOM 18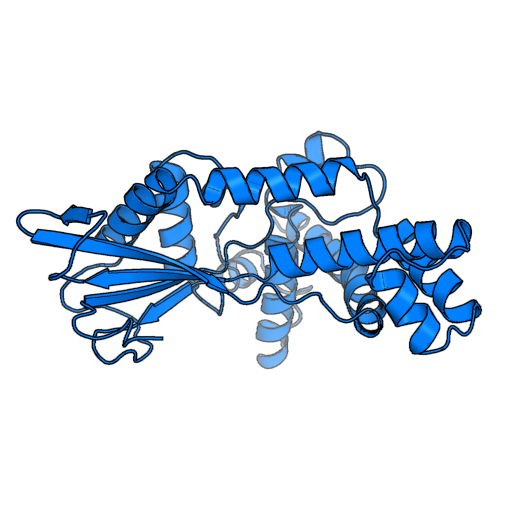59 C C . LYS A 1 227 ? -22.325 -7.894 16.070 1.00 92.00 227 LYS A C 1
ATOM 1861 O O . LYS A 1 227 ? -23.347 -7.332 15.679 1.00 92.00 227 LYS A O 1
ATOM 1866 N N . LEU A 1 228 ? -21.178 -7.868 15.399 1.00 94.06 228 LEU A N 1
ATOM 1867 C CA . LEU A 1 228 ? -21.004 -7.209 14.108 1.00 94.06 228 LEU A CA 1
ATOM 1868 C C . LEU A 1 228 ? -20.696 -8.250 13.039 1.00 94.06 228 LEU A C 1
ATOM 1870 O O . LEU A 1 228 ? -19.649 -8.890 13.060 1.00 94.06 228 LEU A O 1
ATOM 1874 N N . PHE A 1 229 ? -21.599 -8.411 12.080 1.00 94.94 229 PHE A N 1
ATOM 1875 C CA . PHE A 1 229 ? -21.330 -9.179 10.872 1.00 94.94 229 PHE A CA 1
ATOM 1876 C C . PHE A 1 229 ? -20.462 -8.353 9.936 1.00 94.94 229 PHE A C 1
ATOM 1878 O O . PHE A 1 229 ? -20.681 -7.147 9.799 1.00 94.94 229 PHE A O 1
ATOM 1885 N N . TYR A 1 230 ? -19.513 -8.999 9.269 1.00 95.19 230 TYR A N 1
ATOM 1886 C CA . TYR A 1 230 ? -18.574 -8.297 8.406 1.00 95.19 230 TYR A CA 1
ATOM 1887 C C . TYR A 1 230 ? -18.436 -8.939 7.032 1.00 95.19 230 TYR A C 1
ATOM 1889 O O . TYR A 1 230 ? -18.735 -10.116 6.822 1.00 95.19 230 TYR A O 1
ATOM 1897 N N . GLN A 1 231 ? -17.997 -8.123 6.080 1.00 94.00 231 GLN A N 1
ATOM 1898 C CA . GLN A 1 231 ? -17.653 -8.549 4.735 1.00 94.00 231 GLN A CA 1
ATOM 1899 C C . GLN A 1 231 ? -16.478 -7.728 4.220 1.00 94.00 231 GLN A C 1
ATOM 1901 O O . GLN A 1 231 ? -16.447 -6.509 4.392 1.00 94.00 231 GLN A O 1
ATOM 1906 N N . TYR A 1 232 ? -15.562 -8.409 3.537 1.00 94.94 232 TYR A N 1
ATOM 1907 C CA . TYR A 1 232 ? -14.439 -7.797 2.846 1.00 94.94 232 TYR A CA 1
ATOM 1908 C C . TYR A 1 232 ? -14.624 -7.840 1.332 1.00 94.94 232 TYR A C 1
ATOM 1910 O O . TYR A 1 232 ? -15.258 -8.739 0.776 1.00 94.94 232 TYR A O 1
ATOM 1918 N N . SER A 1 233 ? -14.076 -6.847 0.647 1.00 94.19 233 SER A N 1
ATOM 1919 C CA . SER A 1 233 ? -13.978 -6.802 -0.809 1.00 94.19 233 SER A CA 1
ATOM 1920 C C . SER A 1 233 ? -12.671 -6.132 -1.204 1.00 94.19 233 SER A C 1
ATOM 1922 O O . SER A 1 233 ? -12.290 -5.126 -0.611 1.00 94.19 233 SER A O 1
ATOM 1924 N N . ILE A 1 234 ? -11.988 -6.682 -2.204 1.00 95.25 234 ILE A N 1
ATOM 1925 C CA . ILE A 1 234 ? -10.843 -6.022 -2.831 1.00 95.25 234 ILE A CA 1
ATOM 1926 C C . ILE A 1 234 ? -11.355 -5.276 -4.063 1.00 95.25 234 ILE A C 1
ATOM 1928 O O . ILE A 1 234 ? -12.072 -5.852 -4.881 1.00 95.25 234 ILE A O 1
ATOM 1932 N N . VAL A 1 235 ? -10.992 -4.004 -4.189 1.00 95.38 235 VAL A N 1
ATOM 1933 C CA . VAL A 1 235 ? -11.306 -3.157 -5.346 1.00 95.38 235 VAL A CA 1
ATOM 1934 C C . VAL A 1 235 ? -10.040 -2.465 -5.864 1.00 95.38 235 VAL A C 1
ATOM 1936 O O . VAL A 1 235 ? -8.964 -2.600 -5.279 1.00 95.38 235 VAL A O 1
ATOM 1939 N N . ASP A 1 236 ? -10.161 -1.719 -6.965 1.00 92.50 236 ASP A N 1
ATOM 1940 C CA . ASP A 1 236 ? -9.058 -0.996 -7.618 1.00 92.50 236 ASP A CA 1
ATOM 1941 C C . ASP A 1 236 ? -7.916 -1.910 -8.126 1.00 92.50 236 ASP A C 1
ATOM 1943 O O . ASP A 1 236 ? -6.750 -1.515 -8.156 1.00 92.50 236 ASP A O 1
ATOM 1947 N N . CYS A 1 237 ? -8.243 -3.134 -8.559 1.00 87.62 237 CYS A N 1
ATOM 1948 C CA . CYS A 1 237 ? -7.279 -4.124 -9.069 1.00 87.62 237 CYS A CA 1
ATOM 1949 C C . CYS A 1 237 ? -6.969 -4.002 -10.572 1.00 87.62 237 CYS A C 1
ATOM 1951 O O . CYS A 1 237 ? -6.403 -4.927 -11.157 1.00 87.62 237 CYS A O 1
ATOM 1953 N N . ASP A 1 238 ? -7.341 -2.894 -11.211 1.00 86.31 238 ASP A N 1
ATOM 1954 C CA . ASP A 1 238 ? -7.127 -2.713 -12.645 1.00 86.31 238 ASP A CA 1
ATOM 1955 C C . ASP A 1 238 ? -5.634 -2.634 -12.983 1.00 86.31 238 ASP A C 1
ATOM 1957 O O . ASP A 1 238 ? -4.858 -1.904 -12.349 1.00 86.31 238 ASP A O 1
ATOM 1961 N N . LEU A 1 239 ? -5.242 -3.346 -14.044 1.00 80.69 239 LEU A N 1
ATOM 1962 C CA . LEU A 1 239 ? -3.898 -3.252 -14.603 1.00 80.69 239 LEU A CA 1
ATOM 1963 C C . LEU A 1 239 ? -3.592 -1.804 -14.992 1.00 80.69 239 LEU A C 1
ATOM 1965 O O . LEU A 1 239 ? -4.387 -1.117 -15.641 1.00 80.69 239 LEU A O 1
ATOM 1969 N N . LYS A 1 240 ? -2.400 -1.332 -14.624 1.00 80.69 240 LYS A N 1
ATOM 1970 C CA . LYS A 1 240 ? -1.957 0.005 -15.014 1.00 80.69 240 LYS A CA 1
ATOM 1971 C C . LYS A 1 240 ? -1.605 0.033 -16.504 1.00 80.69 240 LYS A C 1
ATOM 1973 O O . LYS A 1 240 ? -0.962 -0.897 -17.004 1.00 80.69 240 LYS A O 1
ATOM 1978 N N . PRO A 1 241 ? -1.975 1.105 -17.221 1.00 74.06 241 PRO A N 1
ATOM 1979 C CA . PRO A 1 241 ? -1.725 1.193 -18.649 1.00 74.06 241 PRO A CA 1
ATOM 1980 C C . PRO A 1 241 ? -0.222 1.334 -18.925 1.00 74.06 241 PRO A C 1
ATOM 1982 O O . PRO A 1 241 ? 0.481 2.098 -18.260 1.00 74.06 241 PRO A O 1
ATOM 1985 N N . LEU A 1 242 ? 0.266 0.599 -19.929 1.00 71.19 242 LEU A N 1
ATOM 1986 C CA . LEU A 1 242 ? 1.696 0.494 -20.242 1.00 71.19 242 LEU A CA 1
ATOM 1987 C C . LEU A 1 242 ? 2.338 1.838 -20.607 1.00 71.19 242 LEU A C 1
ATOM 1989 O O . LEU A 1 242 ? 3.504 2.068 -20.308 1.00 71.19 242 LEU A O 1
ATOM 1993 N N . ASN A 1 243 ? 1.577 2.756 -21.202 1.00 71.19 243 ASN A N 1
ATOM 1994 C CA . ASN A 1 243 ? 2.073 4.081 -21.575 1.00 71.19 243 ASN A CA 1
ATOM 1995 C C . ASN A 1 243 ? 2.440 4.971 -20.372 1.00 71.19 243 ASN A C 1
ATOM 1997 O O . ASN A 1 243 ? 3.175 5.935 -20.550 1.00 71.19 243 ASN A O 1
ATOM 2001 N N . LYS A 1 244 ? 1.969 4.649 -19.159 1.00 73.75 244 LYS A N 1
ATOM 2002 C CA . LYS A 1 244 ? 2.333 5.362 -17.923 1.00 73.75 244 LYS A CA 1
ATOM 2003 C C . LYS A 1 244 ? 3.606 4.829 -17.270 1.00 73.75 244 LYS A C 1
ATOM 2005 O O . LYS A 1 244 ? 4.061 5.400 -16.284 1.00 73.75 244 LYS A O 1
ATOM 2010 N N . ILE A 1 245 ? 4.188 3.743 -17.784 1.00 74.12 245 ILE A N 1
ATOM 2011 C CA . ILE A 1 245 ? 5.411 3.155 -17.221 1.00 74.12 245 ILE A CA 1
ATOM 2012 C C . ILE A 1 245 ? 6.553 4.176 -17.234 1.00 74.12 245 ILE A C 1
ATOM 2014 O O . ILE A 1 245 ? 7.236 4.306 -16.226 1.00 74.12 245 ILE A O 1
ATOM 2018 N N . GLY A 1 246 ? 6.698 4.967 -18.303 1.00 74.12 246 GLY A N 1
ATOM 2019 C CA . GLY A 1 246 ? 7.691 6.047 -18.357 1.00 74.12 246 GLY A CA 1
ATOM 2020 C C . GLY A 1 246 ? 7.556 7.041 -17.197 1.00 74.12 246 GLY A C 1
ATOM 2021 O O . GLY A 1 246 ? 8.549 7.340 -16.535 1.00 74.12 246 GLY A O 1
ATOM 2022 N N . ASP A 1 247 ? 6.328 7.467 -16.880 1.00 79.12 247 ASP A N 1
ATOM 2023 C CA . ASP A 1 247 ? 6.061 8.363 -15.749 1.00 79.12 247 ASP A CA 1
ATOM 2024 C C . ASP A 1 247 ? 6.484 7.709 -14.428 1.00 79.12 247 ASP A C 1
ATOM 2026 O O . ASP A 1 247 ? 7.194 8.320 -13.629 1.00 79.12 247 ASP A O 1
ATOM 2030 N N . TYR A 1 248 ? 6.114 6.441 -14.213 1.00 75.19 248 TYR A N 1
ATOM 2031 C CA . TYR A 1 248 ? 6.499 5.702 -13.009 1.00 75.19 248 TYR A CA 1
ATOM 2032 C C . TYR A 1 248 ? 8.017 5.610 -12.850 1.00 75.19 248 TYR A C 1
ATOM 2034 O O . TYR A 1 248 ? 8.531 5.898 -11.769 1.00 75.19 248 TYR A O 1
ATOM 2042 N N . LEU A 1 249 ? 8.728 5.238 -13.913 1.00 74.50 249 LEU A N 1
ATOM 2043 C CA . LEU A 1 249 ? 10.180 5.071 -13.884 1.00 74.50 249 LEU A CA 1
ATOM 2044 C C . LEU A 1 249 ? 10.890 6.410 -13.653 1.00 74.50 249 LEU A C 1
ATOM 2046 O O . LEU A 1 249 ? 11.822 6.474 -12.858 1.00 74.50 249 LEU A O 1
ATOM 2050 N N . SER A 1 250 ? 10.394 7.497 -14.254 1.00 77.81 250 SER A N 1
ATOM 2051 C CA . SER A 1 250 ? 10.998 8.832 -14.120 1.00 77.81 250 SER A CA 1
ATOM 2052 C C . SER A 1 250 ? 10.980 9.381 -12.690 1.00 77.81 250 SER A C 1
ATOM 2054 O O . SER A 1 250 ? 11.802 10.222 -12.335 1.00 77.81 250 SER A O 1
ATOM 2056 N N . THR A 1 251 ? 10.067 8.893 -11.843 1.00 83.81 251 THR A N 1
ATOM 2057 C CA . THR A 1 251 ? 9.985 9.333 -10.444 1.00 83.81 251 THR A CA 1
ATOM 2058 C C . THR A 1 251 ? 11.020 8.678 -9.534 1.00 83.81 251 THR A C 1
ATOM 2060 O O . THR A 1 251 ? 11.273 9.192 -8.450 1.00 83.81 251 THR A O 1
ATOM 2063 N N . ILE A 1 252 ? 11.640 7.568 -9.939 1.00 83.31 252 ILE A N 1
ATOM 2064 C CA . ILE A 1 252 ? 12.442 6.735 -9.033 1.00 83.31 252 ILE A CA 1
ATOM 2065 C C . ILE A 1 252 ? 13.721 7.431 -8.572 1.00 83.31 252 ILE A C 1
ATOM 2067 O O . ILE A 1 252 ? 14.014 7.417 -7.376 1.00 83.31 252 ILE A O 1
ATOM 2071 N N . ASP A 1 253 ? 14.436 8.094 -9.478 1.00 83.75 253 ASP A N 1
ATOM 2072 C CA . ASP A 1 253 ? 15.657 8.826 -9.127 1.00 83.75 253 ASP A CA 1
ATOM 2073 C C . ASP A 1 253 ? 15.377 9.937 -8.112 1.00 83.75 253 ASP A C 1
ATOM 2075 O O . ASP A 1 253 ? 16.143 10.134 -7.168 1.00 83.75 253 ASP A O 1
ATOM 2079 N N . GLU A 1 254 ? 14.255 10.641 -8.274 1.00 89.19 254 GLU A N 1
ATOM 2080 C CA . GLU A 1 254 ? 13.830 11.678 -7.334 1.00 89.19 254 GLU A CA 1
ATOM 2081 C C . GLU A 1 254 ? 13.502 11.081 -5.963 1.00 89.19 254 GLU A C 1
ATOM 2083 O O . GLU A 1 254 ? 13.945 11.596 -4.938 1.00 89.19 254 GLU A O 1
ATOM 2088 N N . LEU A 1 255 ? 12.802 9.944 -5.926 1.00 90.44 255 LEU A N 1
ATOM 2089 C CA . LEU A 1 255 ? 12.517 9.236 -4.678 1.00 90.44 255 LEU A CA 1
ATOM 2090 C C . LEU A 1 255 ? 13.809 8.850 -3.940 1.00 90.44 255 LEU A C 1
ATOM 2092 O O . LEU A 1 255 ? 13.906 9.044 -2.726 1.00 90.44 255 LEU A O 1
ATOM 2096 N N . ILE A 1 256 ? 14.814 8.338 -4.661 1.00 88.31 256 ILE A N 1
ATOM 2097 C CA . ILE A 1 256 ? 16.116 7.960 -4.087 1.00 88.31 256 ILE A CA 1
ATOM 2098 C C . ILE A 1 256 ? 16.855 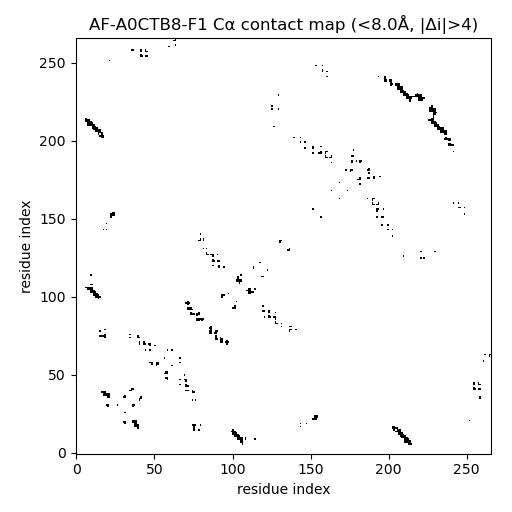9.194 -3.555 1.00 88.31 256 ILE A C 1
ATOM 2100 O O . ILE A 1 256 ? 17.380 9.162 -2.439 1.00 88.31 256 ILE A O 1
ATOM 2104 N N . LYS A 1 257 ? 16.867 10.300 -4.309 1.00 90.88 257 LYS A N 1
ATOM 2105 C CA . LYS A 1 257 ? 17.473 11.569 -3.872 1.00 90.88 257 LYS A CA 1
ATOM 2106 C C . LYS A 1 257 ? 16.821 12.107 -2.602 1.00 90.88 257 LYS A C 1
ATOM 2108 O O . LYS A 1 257 ? 17.533 12.501 -1.680 1.00 90.88 257 LYS A O 1
ATOM 2113 N N . LEU A 1 258 ? 15.490 12.103 -2.538 1.00 94.38 258 LEU A N 1
ATOM 2114 C CA . LEU A 1 258 ? 14.739 12.559 -1.368 1.00 94.38 258 LEU A CA 1
ATOM 2115 C C . LEU A 1 258 ? 15.049 11.716 -0.129 1.00 94.38 258 LEU A C 1
ATOM 2117 O O . LEU A 1 258 ? 15.312 12.279 0.933 1.00 94.38 258 LEU A O 1
ATOM 2121 N N . ARG A 1 259 ? 15.087 10.384 -0.266 1.00 92.88 259 ARG A N 1
ATOM 2122 C CA . ARG A 1 259 ? 15.485 9.482 0.826 1.00 92.88 259 ARG A CA 1
ATOM 2123 C C . ARG A 1 259 ? 16.898 9.792 1.323 1.00 92.88 259 ARG A C 1
ATOM 2125 O O . ARG A 1 259 ? 17.091 9.972 2.518 1.00 92.88 259 ARG A O 1
ATOM 2132 N N . ASN A 1 260 ? 17.869 9.901 0.413 1.00 91.88 260 ASN A N 1
ATOM 2133 C CA . ASN A 1 260 ? 19.262 10.205 0.764 1.00 91.88 260 ASN A CA 1
ATOM 2134 C C . ASN A 1 260 ? 19.398 11.512 1.540 1.00 91.88 260 ASN A C 1
ATOM 2136 O O . ASN A 1 260 ? 20.137 11.583 2.519 1.00 91.88 260 ASN A O 1
ATOM 2140 N N . TYR A 1 261 ? 18.679 12.544 1.102 1.00 94.19 261 TYR A N 1
ATOM 2141 C CA . TYR A 1 261 ? 18.637 13.803 1.821 1.00 94.19 261 TYR A CA 1
ATOM 2142 C C . TYR A 1 261 ? 18.038 13.623 3.219 1.00 94.19 261 TYR A C 1
ATOM 2144 O O . TYR A 1 261 ? 18.668 14.023 4.194 1.00 94.19 261 TYR A O 1
ATOM 2152 N N . TYR A 1 262 ? 16.877 12.973 3.331 1.00 94.56 262 TYR A N 1
ATOM 2153 C CA . TYR A 1 262 ? 16.227 12.726 4.617 1.00 94.56 262 TYR A CA 1
ATOM 2154 C C . TYR A 1 262 ? 17.140 11.973 5.601 1.00 94.56 262 TYR A C 1
ATOM 2156 O O . TYR A 1 262 ? 17.221 12.341 6.770 1.00 94.56 262 TYR A O 1
ATOM 2164 N N . ASP A 1 263 ? 17.888 10.973 5.132 1.00 91.69 263 ASP A N 1
ATOM 2165 C CA . ASP A 1 263 ? 18.840 10.226 5.962 1.00 91.69 263 ASP A CA 1
ATOM 2166 C C . ASP A 1 263 ? 20.066 11.043 6.384 1.00 91.69 263 ASP A C 1
ATOM 2168 O O . ASP A 1 263 ? 20.672 10.753 7.416 1.00 91.69 263 ASP A O 1
ATOM 2172 N N . SER A 1 264 ? 20.421 12.084 5.626 1.00 94.31 264 SER A N 1
ATOM 2173 C CA . SER A 1 264 ? 21.490 13.014 6.004 1.00 94.31 264 SER A CA 1
ATOM 2174 C C . SER A 1 264 ? 21.080 13.989 7.115 1.00 94.31 264 SER A C 1
ATOM 2176 O O . SER A 1 264 ? 21.946 14.600 7.750 1.00 94.31 264 SER A O 1
ATOM 2178 N N . LEU A 1 265 ? 19.773 14.132 7.370 1.00 92.19 265 LEU A N 1
ATOM 2179 C CA . LEU A 1 265 ? 19.250 14.975 8.438 1.00 92.19 265 LEU A CA 1
ATOM 2180 C C . LEU A 1 265 ? 19.427 14.286 9.797 1.00 92.19 265 LEU A C 1
ATOM 2182 O O . LEU A 1 265 ? 18.954 13.164 10.018 1.00 92.19 265 LEU A O 1
ATOM 2186 N N . LYS A 1 266 ? 20.097 14.995 10.710 1.00 74.62 266 LYS A N 1
ATOM 2187 C CA . LYS A 1 266 ? 20.270 14.580 12.107 1.00 74.62 266 LYS A CA 1
ATOM 2188 C C . LYS A 1 266 ? 18.923 14.584 12.824 1.00 74.62 266 LYS A C 1
ATOM 2190 O O . LYS A 1 266 ? 18.256 15.640 12.790 1.00 74.62 266 LYS A O 1
#

Solvent-accessible surface area (backbone atoms only — not comparable to full-atom values): 14797 Å² total; per-residue (Å²): 136,78,75,91,56,77,63,34,58,35,33,39,40,36,37,65,46,47,59,56,51,61,48,56,81,84,79,54,82,70,54,75,75,40,68,69,48,16,46,58,48,25,51,32,52,56,49,29,34,57,55,34,46,76,73,75,37,60,56,96,77,53,54,54,71,65,49,57,76,60,37,59,78,48,46,36,54,34,51,61,61,81,42,55,69,40,24,26,51,27,45,50,30,27,64,77,48,24,85,88,38,35,47,37,23,40,56,84,69,44,80,46,95,75,49,97,91,44,56,72,68,56,50,21,49,54,49,25,56,54,44,59,76,64,45,52,50,59,52,52,47,49,52,52,51,57,57,55,74,65,69,66,32,52,65,59,39,50,51,28,49,53,57,52,60,74,63,67,70,50,72,66,55,53,49,28,46,76,72,72,62,50,84,51,66,66,60,44,53,34,47,49,49,48,48,53,52,21,45,53,51,11,64,36,59,22,32,40,37,41,42,34,15,69,68,82,82,80,56,66,50,76,57,89,96,41,57,34,30,56,50,77,46,81,42,63,67,59,71,53,64,74,85,53,48,63,62,59,61,67,46,48,65,57,33,52,52,51,41,54,53,57,70,69,49,123

pLDDT: mean 86.25, std 11.43, range [37.16, 97.69]

Secondary structure (DSSP, 8-state):
---TTTTEEEEEEE-----SBP--SS--TTGGG-GGGBHHHHHHHHHHHHHHHHTT--GGG--HHHHHTTS----HHHHTT--HHHHHHHHHHHHHS-TTTEEEEETT--EES-BTTB-HHHHHHHHHHHHHHTTHHHHHHHHHHHHHHTT--HHHHHHHHHHHHHTT--HHHHHHHHTT----HHHHHHHHHHHHHHHHHHHHH-EEEEEEESS-SS-EEEETTEEEEEEEEEE--PPPPGGGHHHHHHTHHHHHHHHHHHHH--